Protein AF-A0AAN8R640-F1 (afdb_monomer)

pLDDT: mean 84.73, std 19.38, range [27.47, 98.12]

Solvent-accessible surface area (backbone atoms only — not comparable to full-atom values): 14813 Å² total; per-residue (Å²): 129,82,76,54,70,57,44,53,25,45,74,68,68,34,59,68,60,32,50,55,39,48,75,72,65,56,71,61,72,82,30,80,73,33,41,58,55,53,21,50,62,67,68,36,62,67,53,38,51,53,40,45,76,72,64,43,73,63,69,41,72,46,65,90,84,51,46,48,68,34,45,46,55,57,79,56,23,69,88,35,62,68,57,41,50,53,42,51,64,56,55,39,65,56,70,38,48,50,45,63,90,86,63,68,99,71,89,73,71,68,70,72,54,57,72,70,63,74,78,72,89,80,87,86,89,82,74,94,81,76,53,50,26,44,51,61,59,40,60,33,85,92,43,39,91,40,36,27,66,50,49,53,58,47,56,78,76,47,94,78,82,56,78,50,72,72,41,48,67,56,31,73,74,30,92,45,26,67,64,47,49,54,60,71,78,39,86,75,52,68,70,58,55,50,42,54,52,52,44,64,72,56,33,37,68,46,66,71,31,67,68,54,52,64,71,46,96,62,56,69,68,55,52,35,58,68,64,53,46,89,74,45,93,80,73,89,85,84,84,82,90,127

Structure (mmCIF, N/CA/C/O backbone):
data_AF-A0AAN8R640-F1
#
_entry.id   AF-A0AAN8R640-F1
#
loop_
_atom_site.group_PDB
_atom_site.id
_atom_site.type_symbol
_atom_site.label_atom_id
_atom_site.label_alt_id
_atom_site.label_comp_id
_atom_site.label_asym_id
_atom_site.label_entity_id
_atom_site.label_seq_id
_atom_site.pdbx_PDB_ins_code
_atom_site.Cartn_x
_atom_site.Cartn_y
_atom_site.Cartn_z
_atom_site.occupancy
_atom_site.B_iso_or_equiv
_atom_site.auth_seq_id
_atom_site.auth_comp_id
_atom_site.auth_asym_id
_atom_site.auth_atom_id
_atom_site.pdbx_PDB_model_num
ATOM 1 N N . MET A 1 1 ? 23.506 -12.024 -3.552 1.00 62.50 1 MET A N 1
ATOM 2 C CA . MET A 1 1 ? 24.179 -10.840 -4.140 1.00 62.50 1 MET A CA 1
ATOM 3 C C . MET A 1 1 ? 23.207 -10.156 -5.086 1.00 62.50 1 MET A C 1
ATOM 5 O O . MET A 1 1 ? 22.497 -10.877 -5.773 1.00 62.50 1 MET A O 1
ATOM 9 N N . ARG A 1 2 ? 23.165 -8.818 -5.101 1.00 78.75 2 ARG A N 1
ATOM 10 C CA . ARG A 1 2 ? 22.371 -8.030 -6.063 1.00 78.75 2 ARG A CA 1
ATOM 11 C C . ARG A 1 2 ? 23.136 -7.943 -7.377 1.00 78.75 2 ARG A C 1
ATOM 13 O O . ARG A 1 2 ? 24.337 -7.680 -7.333 1.00 78.75 2 ARG A O 1
ATOM 20 N N . ARG A 1 3 ? 22.494 -8.255 -8.498 1.00 84.62 3 ARG A N 1
ATOM 21 C CA . ARG A 1 3 ? 23.188 -8.453 -9.778 1.00 84.62 3 ARG A CA 1
ATOM 22 C C . ARG A 1 3 ? 22.408 -7.973 -10.999 1.00 84.62 3 ARG A C 1
ATOM 24 O O . ARG A 1 3 ? 23.030 -7.875 -12.052 1.00 84.62 3 ARG A O 1
ATOM 31 N N . SER A 1 4 ? 21.101 -7.697 -10.913 1.00 93.50 4 SER A N 1
ATOM 32 C CA . SER A 1 4 ? 20.370 -7.317 -12.129 1.00 93.50 4 SER A CA 1
ATOM 33 C C . SER A 1 4 ? 20.692 -5.880 -12.573 1.00 93.50 4 SER A C 1
ATOM 35 O O . SER A 1 4 ? 20.832 -4.992 -11.727 1.00 93.50 4 SER A O 1
ATOM 37 N N . PRO A 1 5 ? 20.766 -5.614 -13.891 1.00 95.00 5 PRO A N 1
ATOM 38 C CA . PRO A 1 5 ? 20.886 -4.251 -14.414 1.00 95.00 5 PRO A CA 1
ATOM 39 C C . PRO A 1 5 ? 19.757 -3.335 -13.925 1.00 95.00 5 PRO A C 1
ATOM 41 O O . PRO A 1 5 ? 20.005 -2.189 -13.553 1.00 95.00 5 PRO A O 1
ATOM 44 N N . LEU A 1 6 ? 18.534 -3.873 -13.844 1.00 96.31 6 LEU A N 1
ATOM 45 C CA . LEU A 1 6 ? 17.354 -3.154 -13.364 1.00 96.31 6 LEU A CA 1
ATOM 46 C C . LEU A 1 6 ? 17.532 -2.675 -11.919 1.00 96.31 6 LEU A C 1
ATOM 48 O O . LEU A 1 6 ? 17.198 -1.535 -11.603 1.00 96.31 6 LEU A O 1
ATOM 52 N N . TYR A 1 7 ? 18.107 -3.511 -11.052 1.00 95.56 7 TYR A N 1
ATOM 53 C CA . TYR A 1 7 ? 18.401 -3.127 -9.675 1.00 95.56 7 TYR A CA 1
ATOM 54 C C . TYR A 1 7 ? 19.332 -1.917 -9.611 1.00 95.56 7 TYR A C 1
ATOM 56 O O . TYR A 1 7 ? 19.079 -0.993 -8.837 1.00 95.56 7 TYR A O 1
ATOM 64 N N . PHE A 1 8 ? 20.400 -1.901 -10.413 1.00 95.38 8 PHE A N 1
ATOM 65 C CA . PHE A 1 8 ? 21.347 -0.787 -10.413 1.00 95.38 8 PHE A CA 1
ATOM 66 C C . PHE A 1 8 ? 20.727 0.497 -10.969 1.00 95.38 8 PHE A C 1
ATOM 68 O O . PHE A 1 8 ? 20.918 1.549 -10.363 1.00 95.38 8 PHE A O 1
ATOM 75 N N . ALA A 1 9 ? 19.927 0.415 -12.036 1.00 97.06 9 ALA A N 1
ATOM 76 C CA . ALA A 1 9 ? 19.191 1.565 -12.565 1.00 97.06 9 ALA A CA 1
ATOM 77 C C . ALA A 1 9 ? 18.260 2.177 -11.500 1.00 97.06 9 ALA A C 1
ATOM 79 O O . ALA A 1 9 ? 18.363 3.362 -11.178 1.00 97.06 9 ALA A O 1
ATOM 80 N N . VAL A 1 10 ? 17.439 1.344 -10.849 1.00 96.94 10 VAL A N 1
ATOM 81 C CA . VAL A 1 10 ? 16.514 1.785 -9.793 1.00 96.94 10 VAL A CA 1
ATOM 82 C C . VAL A 1 10 ? 17.260 2.324 -8.570 1.00 96.94 10 VAL A C 1
ATOM 84 O O . VAL A 1 10 ? 16.886 3.360 -8.022 1.00 96.94 10 VAL A O 1
ATOM 87 N N . SER A 1 11 ? 18.339 1.661 -8.144 1.00 95.06 11 SER A N 1
ATOM 88 C CA . SER A 1 11 ? 19.163 2.111 -7.015 1.00 95.06 11 SER A CA 1
ATOM 89 C C . SER A 1 11 ? 19.820 3.468 -7.278 1.00 95.06 11 SER A C 1
ATOM 91 O O . SER A 1 11 ? 20.008 4.235 -6.335 1.00 95.06 11 SER A O 1
ATOM 93 N N . ASN A 1 12 ? 20.140 3.773 -8.536 1.00 95.81 12 ASN A N 1
ATOM 94 C CA . ASN A 1 12 ? 20.694 5.059 -8.957 1.00 95.81 12 ASN A CA 1
ATOM 95 C C . ASN A 1 12 ? 19.615 6.112 -9.255 1.00 95.81 12 ASN A C 1
ATOM 97 O O . ASN A 1 12 ? 19.944 7.236 -9.615 1.00 95.81 12 ASN A O 1
ATOM 101 N N . SER A 1 13 ? 18.334 5.786 -9.051 1.00 96.44 13 SER A N 1
ATOM 102 C CA . SER A 1 13 ? 17.195 6.644 -9.398 1.00 96.44 13 SER A CA 1
ATOM 103 C C . SER A 1 13 ? 17.116 7.014 -10.892 1.00 96.44 13 SER A C 1
ATOM 105 O O . SER A 1 13 ? 16.562 8.055 -11.232 1.00 96.44 13 SER A O 1
ATOM 107 N N . ASP A 1 14 ? 17.660 6.175 -11.776 1.00 97.69 14 ASP A N 1
ATOM 108 C CA . ASP A 1 14 ? 17.683 6.402 -13.224 1.00 97.69 14 ASP A CA 1
ATOM 109 C C . ASP A 1 14 ? 16.381 5.893 -13.861 1.00 97.69 14 ASP A C 1
ATOM 111 O O . ASP A 1 14 ? 16.216 4.696 -14.123 1.00 97.69 14 ASP A O 1
ATOM 115 N N . VAL A 1 15 ? 15.427 6.806 -14.055 1.00 97.81 15 VAL A N 1
ATOM 116 C CA . VAL A 1 15 ? 14.100 6.505 -14.614 1.00 97.81 15 VAL A CA 1
ATOM 117 C C . VAL A 1 15 ? 14.203 6.019 -16.054 1.00 97.81 15 VAL A C 1
ATOM 119 O O . VAL A 1 15 ? 13.648 4.969 -16.370 1.00 97.81 15 VAL A O 1
ATOM 122 N N . THR A 1 16 ? 14.958 6.719 -16.897 1.00 98.00 16 THR A N 1
ATOM 123 C CA . THR A 1 16 ? 15.086 6.403 -18.324 1.00 98.00 16 THR A CA 1
ATOM 124 C C . THR A 1 16 ? 15.687 5.017 -18.535 1.00 98.00 16 THR A C 1
ATOM 126 O O . THR A 1 16 ? 15.143 4.206 -19.282 1.00 98.00 16 THR A O 1
ATOM 129 N N . CYS A 1 17 ? 16.778 4.696 -17.834 1.00 97.94 17 CYS A N 1
ATOM 130 C CA . CYS A 1 17 ? 17.389 3.371 -17.924 1.00 97.94 17 CYS A CA 1
ATOM 131 C C . CYS A 1 17 ? 16.449 2.283 -17.384 1.00 97.94 17 CYS A C 1
ATOM 133 O O . CYS A 1 17 ? 16.328 1.211 -17.979 1.00 97.94 17 CYS A O 1
ATOM 135 N N . THR A 1 18 ? 15.731 2.567 -16.291 1.00 98.12 18 THR A N 1
ATOM 136 C CA . THR A 1 18 ? 14.721 1.649 -15.745 1.00 98.12 18 THR A CA 1
ATOM 137 C C . THR A 1 18 ? 13.624 1.359 -16.773 1.00 98.12 18 THR A C 1
ATOM 139 O O . THR A 1 18 ? 13.290 0.196 -16.986 1.00 98.12 18 THR A O 1
ATOM 142 N N . GLU A 1 19 ? 13.097 2.384 -17.444 1.00 98.06 19 GLU A N 1
ATOM 143 C CA . GLU A 1 19 ? 12.055 2.252 -18.468 1.00 98.06 19 GLU A CA 1
ATOM 144 C C . GLU A 1 19 ? 12.535 1.419 -19.657 1.00 98.06 19 GLU A C 1
ATOM 146 O O . GLU A 1 19 ? 11.874 0.452 -20.035 1.00 98.06 19 GLU A O 1
ATOM 151 N N . MET A 1 20 ? 13.725 1.718 -20.185 1.00 98.06 20 MET A N 1
ATOM 152 C CA . MET A 1 20 ? 14.322 0.956 -21.285 1.00 98.06 20 MET A CA 1
ATOM 153 C C . MET A 1 20 ? 14.502 -0.525 -20.931 1.00 98.06 20 MET A C 1
ATOM 155 O O . MET A 1 20 ? 14.200 -1.402 -21.740 1.00 98.06 20 MET A O 1
ATOM 159 N N . LEU A 1 21 ? 14.978 -0.818 -19.718 1.00 97.88 21 LEU A N 1
ATOM 160 C CA . LEU A 1 21 ? 15.171 -2.192 -19.258 1.00 97.88 21 LEU A CA 1
ATOM 161 C C . LEU A 1 21 ? 13.837 -2.934 -19.121 1.00 97.88 21 LEU A C 1
ATOM 163 O O . LEU A 1 21 ? 13.737 -4.087 -19.539 1.00 97.88 21 LEU A O 1
ATOM 167 N N . LEU A 1 22 ? 12.810 -2.289 -18.565 1.00 97.50 22 LEU A N 1
ATOM 168 C CA . LEU A 1 22 ? 11.477 -2.881 -18.428 1.00 97.50 22 LEU A CA 1
ATOM 169 C C . LEU A 1 22 ? 10.821 -3.116 -19.795 1.00 97.50 22 LEU A C 1
ATOM 171 O O . LEU A 1 22 ? 10.282 -4.198 -20.022 1.00 97.50 22 LEU A O 1
ATOM 175 N N . ALA A 1 23 ? 10.954 -2.173 -20.733 1.00 97.19 23 ALA A N 1
ATOM 176 C CA . ALA A 1 23 ? 10.498 -2.330 -22.116 1.00 97.19 23 ALA A CA 1
ATOM 177 C C . ALA A 1 23 ? 11.213 -3.484 -22.843 1.00 97.19 23 ALA A C 1
ATOM 179 O O . ALA A 1 23 ? 10.606 -4.182 -23.652 1.00 97.19 23 ALA A O 1
ATOM 180 N N . ALA A 1 24 ? 12.481 -3.744 -22.506 1.00 97.19 24 ALA A N 1
ATOM 181 C CA . ALA A 1 24 ? 13.236 -4.902 -22.984 1.00 97.19 24 ALA A CA 1
ATOM 182 C C . ALA A 1 24 ? 12.877 -6.226 -22.268 1.00 97.19 24 ALA A C 1
ATOM 184 O O . ALA A 1 24 ? 13.504 -7.255 -22.522 1.00 97.19 24 ALA A O 1
ATOM 185 N N . GLY A 1 25 ? 11.885 -6.227 -21.369 1.00 95.44 25 GLY A N 1
ATOM 186 C CA . GLY A 1 25 ? 11.414 -7.419 -20.660 1.00 95.44 25 GLY A CA 1
ATOM 187 C C . GLY A 1 25 ? 12.209 -7.766 -19.398 1.00 95.44 25 GLY A C 1
ATOM 188 O O . GLY A 1 25 ? 12.176 -8.918 -18.950 1.00 95.44 25 GLY A O 1
ATOM 189 N N . ALA A 1 26 ? 12.939 -6.811 -18.810 1.00 95.69 26 ALA A N 1
ATOM 190 C CA . ALA A 1 26 ? 13.625 -7.036 -17.542 1.00 95.69 26 ALA A CA 1
ATOM 191 C C . ALA A 1 26 ? 12.630 -7.428 -16.438 1.00 95.69 26 ALA A C 1
ATOM 193 O O . ALA A 1 26 ? 11.642 -6.744 -16.175 1.00 95.69 26 ALA A O 1
ATOM 194 N N . LYS A 1 27 ? 12.920 -8.532 -15.748 1.00 94.38 27 LYS A N 1
ATOM 195 C CA . LYS A 1 27 ? 12.086 -9.034 -14.654 1.00 94.38 27 LYS A CA 1
ATOM 196 C C . LYS A 1 27 ? 12.332 -8.249 -13.364 1.00 94.38 27 LYS A C 1
ATOM 198 O O . LYS A 1 27 ? 13.475 -8.021 -12.970 1.00 94.38 27 LYS A O 1
ATOM 203 N N . THR A 1 28 ? 11.258 -7.8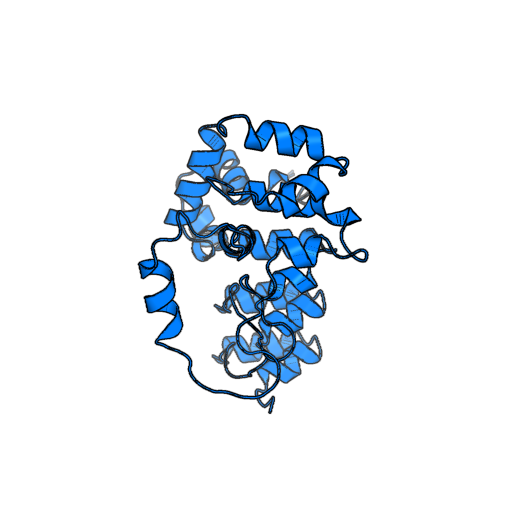93 -12.663 1.00 93.00 28 THR A N 1
ATOM 204 C CA . THR A 1 28 ? 11.307 -7.068 -11.440 1.00 93.00 28 THR A CA 1
ATOM 205 C C . THR A 1 28 ? 11.663 -7.838 -10.160 1.00 93.00 28 THR A C 1
ATOM 207 O O . THR A 1 28 ? 11.822 -7.231 -9.099 1.00 93.00 28 THR A O 1
ATOM 210 N N . ASP A 1 29 ? 11.750 -9.168 -10.227 1.00 90.75 29 ASP A N 1
ATOM 211 C CA . ASP A 1 29 ? 11.828 -10.089 -9.084 1.00 90.75 29 ASP A CA 1
ATOM 212 C C . ASP A 1 29 ? 13.144 -10.887 -8.991 1.00 90.75 29 ASP A C 1
ATOM 214 O O . ASP A 1 29 ? 13.251 -11.795 -8.170 1.00 90.75 29 ASP A O 1
ATOM 218 N N . LEU A 1 30 ? 14.157 -10.538 -9.792 1.00 90.88 30 LEU A N 1
ATOM 219 C CA . LEU A 1 30 ? 15.421 -11.286 -9.865 1.00 90.88 30 LEU A CA 1
ATOM 220 C C . LEU A 1 30 ? 16.330 -11.115 -8.640 1.00 90.88 30 LEU A C 1
ATOM 222 O O . LEU A 1 30 ? 17.104 -12.016 -8.315 1.00 90.88 30 LEU A O 1
ATOM 226 N N . ASP A 1 31 ? 16.282 -9.962 -7.974 1.00 88.69 31 ASP A N 1
ATOM 227 C CA . ASP A 1 31 ? 17.148 -9.666 -6.832 1.00 88.69 31 ASP A CA 1
ATOM 228 C C . ASP A 1 31 ? 16.465 -9.981 -5.491 1.00 88.69 31 ASP A C 1
ATOM 230 O O . ASP A 1 31 ? 15.275 -9.698 -5.329 1.00 88.69 31 ASP A O 1
ATOM 234 N N . PRO A 1 32 ? 17.215 -10.468 -4.474 1.00 85.94 32 PRO A N 1
ATOM 235 C CA . PRO A 1 32 ? 16.653 -10.758 -3.150 1.00 85.94 32 PRO A CA 1
ATOM 236 C C . PRO A 1 32 ? 15.954 -9.555 -2.505 1.00 85.94 32 PRO A C 1
ATOM 238 O O . PRO A 1 32 ? 14.901 -9.698 -1.890 1.00 85.94 32 PRO A O 1
ATOM 241 N N . LEU A 1 33 ? 16.539 -8.361 -2.657 1.00 89.25 33 LEU A N 1
ATOM 242 C CA . LEU A 1 33 ? 15.856 -7.102 -2.375 1.00 89.25 33 LEU A CA 1
ATOM 243 C C . LEU A 1 33 ? 15.241 -6.611 -3.683 1.00 89.25 33 LEU A C 1
ATOM 245 O O . LEU A 1 33 ? 15.955 -6.072 -4.529 1.00 89.25 33 LEU A O 1
ATOM 249 N N . ARG A 1 34 ? 13.929 -6.801 -3.833 1.00 91.06 34 ARG A N 1
ATOM 250 C CA . ARG A 1 34 ? 13.203 -6.420 -5.049 1.00 91.06 34 ARG A CA 1
ATOM 251 C C . ARG A 1 34 ? 13.360 -4.928 -5.335 1.00 91.06 34 ARG A C 1
ATOM 253 O O . ARG A 1 34 ? 13.227 -4.109 -4.424 1.00 91.06 34 ARG A O 1
ATOM 260 N N . CYS A 1 35 ? 13.563 -4.578 -6.607 1.00 93.44 35 CYS A N 1
ATOM 261 C CA . CYS A 1 35 ? 13.737 -3.194 -7.068 1.00 93.44 35 CYS A CA 1
ATOM 262 C C . CYS A 1 35 ? 12.594 -2.282 -6.597 1.00 93.44 35 CYS A C 1
ATOM 264 O O . CYS A 1 35 ? 12.822 -1.143 -6.202 1.00 93.44 35 CYS A O 1
ATOM 266 N N . PHE A 1 36 ? 11.378 -2.827 -6.535 1.00 96.50 36 PHE A N 1
ATOM 267 C CA . PHE A 1 36 ? 10.207 -2.161 -5.976 1.00 96.50 36 PHE A CA 1
ATOM 268 C C . PHE A 1 36 ? 10.439 -1.604 -4.563 1.00 96.50 36 PHE A C 1
ATOM 270 O O . PHE A 1 36 ? 10.239 -0.417 -4.324 1.00 96.50 36 PHE A O 1
ATOM 277 N N . LEU A 1 37 ? 10.940 -2.427 -3.636 1.00 95.69 37 LEU A N 1
ATOM 278 C CA . LEU A 1 37 ? 11.205 -2.000 -2.259 1.00 95.69 37 LEU A CA 1
ATOM 279 C C . LEU A 1 37 ? 12.318 -0.949 -2.187 1.00 95.69 37 LEU A C 1
ATOM 281 O O . LEU A 1 37 ? 12.282 -0.081 -1.317 1.00 95.69 37 LEU A O 1
ATOM 285 N N . VAL A 1 38 ? 13.290 -1.001 -3.104 1.00 94.88 38 VAL A N 1
ATOM 286 C CA . VAL A 1 38 ? 14.341 0.023 -3.215 1.00 94.88 38 VAL A CA 1
ATOM 287 C C . VAL A 1 38 ? 13.736 1.370 -3.605 1.00 94.88 38 VAL A C 1
ATOM 289 O O . VAL A 1 38 ? 14.019 2.364 -2.939 1.00 94.88 38 VAL A O 1
ATOM 292 N N . ALA A 1 39 ? 12.877 1.392 -4.627 1.00 97.50 39 ALA A N 1
ATOM 293 C CA . ALA A 1 39 ? 12.210 2.605 -5.095 1.00 97.50 39 ALA A CA 1
ATOM 294 C C . ALA A 1 39 ? 11.289 3.212 -4.023 1.00 97.50 39 ALA A C 1
ATOM 296 O O . ALA A 1 39 ? 11.348 4.420 -3.786 1.00 97.50 39 ALA A O 1
ATOM 297 N N . VAL A 1 40 ? 10.500 2.378 -3.328 1.00 97.56 40 VAL A N 1
ATOM 298 C CA . VAL A 1 40 ? 9.624 2.817 -2.224 1.00 97.56 40 VAL A CA 1
ATOM 299 C C . VAL A 1 40 ? 10.450 3.415 -1.087 1.00 97.56 40 VAL A C 1
ATOM 301 O O . VAL A 1 40 ? 10.178 4.530 -0.655 1.00 97.56 40 VAL A O 1
ATOM 304 N N . ARG A 1 41 ? 11.506 2.723 -0.637 1.00 95.25 41 ARG A N 1
ATOM 305 C CA . ARG A 1 41 ? 12.389 3.216 0.434 1.00 95.25 41 ARG A CA 1
ATOM 306 C C . ARG A 1 41 ? 13.097 4.520 0.071 1.00 95.25 41 ARG A C 1
ATOM 308 O O . ARG A 1 41 ? 13.397 5.312 0.956 1.00 95.25 41 ARG A O 1
ATOM 315 N N . ALA A 1 42 ? 13.388 4.728 -1.210 1.00 95.81 42 ALA A N 1
ATOM 316 C CA . ALA A 1 42 ? 13.997 5.952 -1.714 1.00 95.81 42 ALA A CA 1
ATOM 317 C C . ALA A 1 42 ? 12.982 7.085 -1.981 1.00 95.81 42 ALA A C 1
ATOM 319 O O . ALA A 1 42 ? 13.396 8.160 -2.407 1.00 95.81 42 ALA A O 1
ATOM 320 N N . GLY A 1 43 ? 11.675 6.861 -1.778 1.00 96.62 43 GLY A N 1
ATOM 321 C CA . GLY A 1 43 ? 10.634 7.863 -2.038 1.00 96.62 43 GLY A CA 1
ATOM 322 C C . GLY A 1 43 ? 10.480 8.225 -3.522 1.00 96.62 43 GLY A C 1
ATOM 323 O O . GLY A 1 43 ? 10.045 9.322 -3.859 1.00 96.62 43 GLY A O 1
ATOM 324 N N . ARG A 1 44 ? 10.882 7.339 -4.445 1.00 97.50 44 ARG A N 1
ATOM 325 C CA . ARG A 1 44 ? 10.889 7.622 -5.891 1.00 97.50 44 ARG A CA 1
ATOM 326 C C . ARG A 1 44 ? 9.560 7.227 -6.535 1.00 97.50 44 ARG A C 1
ATOM 328 O O . ARG A 1 44 ? 9.450 6.156 -7.125 1.00 97.50 44 ARG A O 1
ATOM 335 N N . TYR A 1 45 ? 8.551 8.093 -6.430 1.00 96.81 45 TYR A N 1
ATOM 336 C CA . TYR A 1 45 ? 7.189 7.827 -6.925 1.00 96.81 45 TYR A CA 1
ATOM 337 C C . TYR A 1 45 ? 7.128 7.394 -8.390 1.00 96.81 45 TYR A C 1
ATOM 339 O O . TYR A 1 45 ? 6.389 6.472 -8.720 1.00 96.81 45 TYR A O 1
ATOM 347 N N . GLU A 1 46 ? 7.894 8.045 -9.262 1.00 97.06 46 GLU A N 1
ATOM 348 C CA . GLU A 1 46 ? 7.917 7.738 -10.694 1.00 97.06 46 GLU A CA 1
ATOM 349 C C . GLU A 1 46 ? 8.420 6.316 -10.956 1.00 97.06 46 GLU A C 1
ATOM 351 O O . GLU A 1 46 ? 7.746 5.537 -11.626 1.00 97.06 46 GLU A O 1
ATOM 356 N N . LEU A 1 47 ? 9.523 5.921 -10.312 1.00 98.12 47 LEU A N 1
ATOM 357 C CA . LEU A 1 47 ? 10.030 4.550 -10.377 1.00 98.12 47 LEU A CA 1
ATOM 358 C C . LEU A 1 47 ? 9.044 3.541 -9.791 1.00 98.12 47 LEU A C 1
ATOM 360 O O . LEU A 1 47 ? 8.876 2.459 -10.344 1.00 98.12 47 LEU A O 1
ATOM 364 N N . VAL A 1 48 ? 8.368 3.881 -8.691 1.00 98.00 48 VAL A N 1
ATOM 365 C CA . VAL A 1 48 ? 7.333 3.016 -8.109 1.00 98.00 48 VAL A CA 1
ATOM 366 C C . VAL A 1 48 ? 6.185 2.813 -9.100 1.00 98.00 48 VAL A C 1
ATOM 368 O O . VAL A 1 48 ? 5.779 1.674 -9.320 1.00 98.00 48 VAL A O 1
ATOM 371 N N . ARG A 1 49 ? 5.697 3.881 -9.747 1.00 96.06 49 ARG A N 1
ATOM 372 C CA . ARG A 1 49 ? 4.648 3.797 -10.778 1.00 96.06 49 ARG A CA 1
ATOM 373 C C . ARG A 1 49 ? 5.088 2.943 -11.963 1.00 96.06 49 ARG A C 1
ATOM 375 O O . ARG A 1 49 ? 4.335 2.062 -12.361 1.00 96.06 49 ARG A O 1
ATOM 382 N N . LEU A 1 50 ? 6.297 3.170 -12.469 1.00 96.44 50 LEU A N 1
ATOM 383 C CA . LEU A 1 50 ? 6.861 2.452 -13.610 1.00 96.44 50 LEU A CA 1
ATOM 384 C C . LEU A 1 50 ? 7.060 0.953 -13.325 1.00 96.44 50 LEU A C 1
ATOM 386 O O . LEU A 1 50 ? 6.747 0.095 -14.150 1.00 96.44 50 LEU A O 1
ATOM 390 N N . LEU A 1 51 ? 7.548 0.613 -12.131 1.00 97.12 51 LEU A N 1
ATOM 391 C CA . LEU A 1 51 ? 7.704 -0.781 -11.716 1.00 97.12 51 LEU A CA 1
ATOM 392 C C . LEU A 1 51 ? 6.339 -1.468 -11.570 1.00 97.12 51 LEU A C 1
ATOM 394 O O . LEU A 1 51 ? 6.179 -2.601 -12.020 1.00 97.12 51 LEU A O 1
ATOM 398 N N . LEU A 1 52 ? 5.348 -0.793 -10.977 1.00 95.75 52 LEU A N 1
ATOM 399 C CA . LEU A 1 52 ? 3.992 -1.329 -10.813 1.00 95.75 52 LEU A CA 1
ATOM 400 C C . LEU A 1 52 ? 3.270 -1.517 -12.154 1.00 95.75 52 LEU A C 1
ATOM 402 O O . LEU A 1 52 ? 2.644 -2.559 -12.352 1.00 95.75 52 LEU A O 1
ATOM 406 N N . SER A 1 53 ? 3.387 -0.563 -13.087 1.00 92.94 53 SER A N 1
ATOM 407 C CA . SER A 1 53 ? 2.824 -0.699 -14.440 1.00 92.94 53 SER A CA 1
ATOM 408 C C . SER A 1 53 ? 3.474 -1.847 -15.214 1.00 92.94 53 SER A C 1
ATOM 410 O O . SER A 1 53 ? 2.796 -2.538 -15.968 1.00 92.94 53 SER A O 1
ATOM 412 N N . SER A 1 54 ? 4.749 -2.127 -14.937 1.00 93.62 54 SER A N 1
ATOM 413 C CA . SER A 1 54 ? 5.490 -3.271 -15.486 1.00 93.62 54 SER A CA 1
ATOM 414 C C . SER A 1 54 ? 5.262 -4.583 -14.718 1.00 93.62 54 SER A C 1
ATOM 416 O O . SER A 1 54 ? 5.959 -5.572 -14.941 1.00 93.62 54 SER A O 1
ATOM 418 N N . GLY A 1 55 ? 4.285 -4.620 -13.806 1.00 91.94 55 GLY A N 1
ATOM 419 C CA . GLY A 1 55 ? 3.848 -5.840 -13.133 1.00 91.94 55 GLY A CA 1
ATOM 420 C C . GLY A 1 55 ? 4.609 -6.206 -11.858 1.00 91.94 55 GLY A C 1
ATOM 421 O O . GLY A 1 55 ? 4.453 -7.337 -11.393 1.00 91.94 55 GLY A O 1
ATOM 422 N N . ALA A 1 56 ? 5.382 -5.288 -11.268 1.00 95.12 56 ALA A N 1
ATOM 423 C CA . ALA A 1 56 ? 6.031 -5.526 -9.981 1.00 95.12 56 ALA A CA 1
ATOM 424 C C . ALA A 1 56 ? 5.016 -5.885 -8.881 1.00 95.12 56 ALA A C 1
ATOM 426 O O . ALA A 1 56 ? 3.947 -5.288 -8.761 1.00 95.12 56 ALA A O 1
ATOM 427 N N . GLU A 1 57 ? 5.386 -6.853 -8.043 1.00 94.38 57 GLU A N 1
ATOM 428 C CA . GLU A 1 57 ? 4.566 -7.309 -6.920 1.00 94.38 57 GLU A CA 1
ATOM 429 C C . GLU A 1 57 ? 4.612 -6.311 -5.754 1.00 94.38 57 GLU A C 1
ATOM 431 O O . GLU A 1 57 ? 5.653 -6.144 -5.106 1.00 94.38 57 GLU A O 1
ATOM 436 N N . VAL A 1 58 ? 3.466 -5.697 -5.455 1.00 96.00 58 VAL A N 1
ATOM 437 C CA . VAL A 1 58 ? 3.301 -4.761 -4.333 1.00 96.00 58 VAL A CA 1
ATOM 438 C C . VAL A 1 58 ? 3.384 -5.465 -2.974 1.00 96.00 58 VAL A C 1
ATOM 440 O O . VAL A 1 58 ? 3.949 -4.909 -2.032 1.00 96.00 58 VAL A O 1
ATOM 443 N N . ASN A 1 59 ? 2.906 -6.714 -2.872 1.00 95.31 59 ASN A N 1
ATOM 444 C CA . ASN A 1 59 ? 2.818 -7.464 -1.614 1.00 95.31 59 ASN A CA 1
ATOM 445 C C . ASN A 1 59 ? 4.066 -8.311 -1.335 1.00 95.31 59 ASN A C 1
ATOM 447 O O . ASN A 1 59 ? 3.983 -9.454 -0.877 1.00 95.31 59 ASN A O 1
ATOM 451 N N . CYS A 1 60 ? 5.245 -7.760 -1.624 1.00 92.75 60 CYS A N 1
ATOM 452 C CA . CYS A 1 60 ? 6.509 -8.458 -1.438 1.00 92.75 60 CYS A CA 1
ATOM 453 C C . CYS A 1 60 ? 7.106 -8.287 -0.031 1.00 92.75 60 CYS A C 1
ATOM 455 O O . CYS A 1 60 ? 6.865 -7.306 0.678 1.00 92.75 60 CYS A O 1
ATOM 457 N N . TYR A 1 61 ? 7.920 -9.271 0.358 1.00 91.12 61 TYR A N 1
ATOM 458 C CA . TYR A 1 61 ? 8.570 -9.352 1.665 1.00 91.12 61 TYR A CA 1
ATOM 459 C C . TYR A 1 61 ? 10.089 -9.334 1.515 1.00 91.12 61 TYR A C 1
ATOM 461 O O . TYR A 1 61 ? 10.633 -9.954 0.600 1.00 91.12 61 TYR A O 1
ATOM 469 N N . PHE A 1 62 ? 10.775 -8.685 2.454 1.00 89.12 62 PHE A N 1
ATOM 470 C CA . PHE A 1 62 ? 12.231 -8.703 2.556 1.00 89.12 62 PHE A CA 1
ATOM 471 C C . PHE A 1 62 ? 12.695 -9.087 3.967 1.00 89.12 62 PHE A C 1
ATOM 473 O O . PHE A 1 62 ? 13.084 -8.255 4.786 1.00 89.12 62 PHE A O 1
ATOM 480 N N . ARG A 1 63 ? 12.693 -10.400 4.213 1.00 83.94 63 ARG A N 1
ATOM 481 C CA . ARG A 1 63 ? 12.924 -11.013 5.532 1.00 83.94 63 ARG A CA 1
ATOM 482 C C . ARG A 1 63 ? 14.368 -10.944 6.036 1.00 83.94 63 ARG A C 1
ATOM 484 O O . ARG A 1 63 ? 14.627 -11.305 7.171 1.00 83.94 63 ARG A O 1
ATOM 491 N N . MET A 1 64 ? 15.316 -10.486 5.214 1.00 78.56 64 MET A N 1
ATOM 492 C CA . MET A 1 64 ? 16.715 -10.355 5.645 1.00 78.56 64 MET A CA 1
ATOM 493 C C . MET A 1 64 ? 16.929 -9.215 6.648 1.00 78.56 64 MET A C 1
ATOM 495 O O . MET A 1 64 ? 17.894 -9.259 7.400 1.00 78.56 64 MET A O 1
ATOM 499 N N . ILE A 1 65 ? 16.084 -8.178 6.621 1.00 70.94 65 ILE A N 1
ATOM 500 C CA . ILE A 1 65 ? 16.213 -7.007 7.509 1.00 70.94 65 ILE A CA 1
ATOM 501 C C . ILE A 1 65 ? 15.011 -6.876 8.442 1.00 70.94 65 ILE A C 1
ATOM 503 O O . ILE A 1 65 ? 15.167 -6.434 9.575 1.00 70.94 65 ILE A O 1
ATOM 507 N N . SER A 1 66 ? 13.815 -7.234 7.975 1.00 71.75 66 SER A N 1
ATOM 508 C CA . SER A 1 66 ? 12.591 -7.117 8.761 1.00 71.75 66 SER A CA 1
ATOM 509 C C . SER A 1 66 ? 11.666 -8.272 8.403 1.00 71.75 66 SER A C 1
ATOM 511 O O . SER A 1 66 ? 11.171 -8.345 7.274 1.00 71.75 66 SER A O 1
ATOM 513 N N . ASP A 1 67 ? 11.482 -9.207 9.337 1.00 85.25 67 ASP A N 1
ATOM 514 C CA . ASP A 1 67 ? 10.511 -10.289 9.184 1.00 85.25 67 ASP A CA 1
ATOM 515 C C . ASP A 1 67 ? 9.169 -9.839 9.768 1.00 85.25 67 ASP A C 1
ATOM 517 O O . ASP A 1 67 ? 8.949 -9.854 10.978 1.00 85.25 67 ASP A O 1
ATOM 521 N N . THR A 1 68 ? 8.287 -9.360 8.893 1.00 89.75 68 THR A N 1
ATOM 522 C CA . THR A 1 68 ? 6.940 -8.905 9.245 1.00 89.75 68 THR A CA 1
ATOM 523 C C . THR A 1 68 ? 5.873 -9.851 8.724 1.00 89.75 68 THR A C 1
ATOM 525 O O . THR A 1 68 ? 6.035 -10.491 7.686 1.00 89.75 68 THR A O 1
ATOM 528 N N . VAL A 1 69 ? 4.729 -9.891 9.410 1.00 90.19 69 VAL A N 1
ATOM 529 C CA . VAL A 1 69 ? 3.532 -10.616 8.930 1.00 90.19 69 VAL A CA 1
ATOM 530 C C . VAL A 1 69 ? 2.856 -9.908 7.745 1.00 90.19 69 VAL A C 1
ATOM 532 O O . VAL A 1 69 ? 2.240 -10.547 6.891 1.00 90.19 69 VAL A O 1
ATOM 535 N N . PHE A 1 70 ? 3.047 -8.593 7.625 1.00 93.06 70 PHE A N 1
ATOM 536 C CA . PHE A 1 70 ? 2.538 -7.754 6.537 1.00 93.06 70 PHE A CA 1
ATOM 537 C C . PHE A 1 70 ? 3.634 -7.413 5.505 1.00 93.06 70 PHE A C 1
ATOM 539 O O . PHE A 1 70 ? 4.821 -7.471 5.850 1.00 93.06 70 PHE A O 1
ATOM 546 N N . PRO A 1 71 ? 3.281 -7.068 4.249 1.00 95.19 71 PRO A N 1
ATOM 547 C CA . PRO A 1 71 ? 4.262 -6.743 3.212 1.00 95.19 71 PRO A CA 1
ATOM 548 C C . PRO A 1 71 ? 5.211 -5.596 3.592 1.00 95.19 71 PRO A C 1
ATOM 550 O O . PRO A 1 71 ? 4.824 -4.602 4.202 1.00 95.19 71 PRO A O 1
ATOM 553 N N . THR A 1 72 ? 6.482 -5.709 3.201 1.00 94.00 72 THR A N 1
ATOM 554 C CA . THR A 1 72 ? 7.555 -4.855 3.741 1.00 94.00 72 THR A CA 1
ATOM 555 C C . THR A 1 72 ? 7.422 -3.380 3.352 1.00 94.00 72 THR A C 1
ATOM 557 O O . THR A 1 72 ? 7.834 -2.511 4.118 1.00 94.0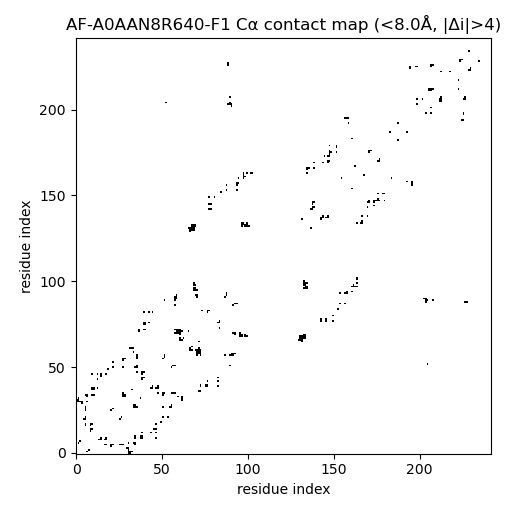0 72 THR A O 1
ATOM 560 N N . ALA A 1 73 ? 6.832 -3.079 2.190 1.00 95.62 73 ALA A N 1
ATOM 561 C CA . ALA A 1 73 ? 6.777 -1.724 1.634 1.00 95.62 73 ALA A CA 1
ATOM 562 C C . ALA A 1 73 ? 6.150 -0.688 2.587 1.00 95.62 73 ALA A C 1
ATOM 564 O O . ALA A 1 73 ? 6.612 0.452 2.629 1.00 95.62 73 ALA A O 1
ATOM 565 N N . LEU A 1 74 ? 5.165 -1.094 3.398 1.00 95.38 74 LEU A N 1
ATOM 566 C CA . LEU A 1 74 ? 4.470 -0.200 4.326 1.00 95.38 74 LEU A CA 1
ATOM 567 C C . LEU A 1 74 ? 5.407 0.433 5.360 1.00 95.38 74 LEU A C 1
ATOM 569 O O . LEU A 1 74 ? 5.246 1.604 5.694 1.00 95.38 74 LEU A O 1
ATOM 573 N N . GLN A 1 75 ? 6.424 -0.304 5.822 1.00 93.19 75 GLN A N 1
ATOM 574 C CA . GLN A 1 75 ? 7.393 0.194 6.808 1.00 93.19 75 GLN A CA 1
ATOM 575 C C . GLN A 1 75 ? 8.169 1.415 6.297 1.00 93.19 75 GLN A C 1
ATOM 577 O O . GLN A 1 75 ? 8.612 2.246 7.087 1.00 93.19 75 GLN A O 1
ATOM 582 N N . TYR A 1 76 ? 8.333 1.536 4.979 1.00 93.94 76 TYR A N 1
ATOM 583 C CA . TYR A 1 76 ? 9.080 2.626 4.362 1.00 93.94 76 TYR A CA 1
ATOM 584 C C . TYR A 1 76 ? 8.236 3.873 4.100 1.00 93.94 76 TYR A C 1
ATOM 586 O O . TYR A 1 76 ? 8.801 4.952 3.949 1.00 93.94 76 TYR A O 1
ATOM 594 N N . CYS A 1 77 ? 6.907 3.753 4.070 1.00 94.56 77 CYS A N 1
ATOM 595 C CA . CYS A 1 77 ? 6.015 4.851 3.703 1.00 94.56 77 CYS A CA 1
ATOM 596 C C . CYS A 1 77 ? 5.093 5.322 4.837 1.00 94.56 77 CYS A C 1
ATOM 598 O O . CYS A 1 77 ? 4.204 6.123 4.579 1.00 94.56 77 CYS A O 1
ATOM 600 N N . LEU A 1 78 ? 5.298 4.894 6.092 1.00 94.81 78 LEU A N 1
ATOM 601 C CA . LEU A 1 78 ? 4.475 5.352 7.230 1.00 94.81 78 LEU A CA 1
ATOM 602 C C . LEU A 1 78 ? 4.439 6.885 7.376 1.00 94.81 78 LEU A C 1
ATOM 604 O O . LEU A 1 78 ? 3.439 7.437 7.817 1.00 94.81 78 LEU A O 1
ATOM 608 N N . ARG A 1 79 ? 5.523 7.575 6.996 1.00 95.38 79 ARG A N 1
ATOM 609 C CA . ARG A 1 79 ? 5.621 9.048 7.000 1.00 95.38 79 ARG A CA 1
ATOM 610 C C . ARG A 1 79 ? 5.175 9.701 5.694 1.00 95.38 79 ARG A C 1
ATOM 612 O O . ARG A 1 79 ? 4.983 10.910 5.654 1.00 95.38 79 ARG A O 1
ATOM 619 N N . ASP A 1 80 ? 5.067 8.921 4.628 1.00 96.06 80 ASP A N 1
ATOM 620 C CA . ASP A 1 80 ? 4.802 9.395 3.277 1.00 96.06 80 ASP A CA 1
ATOM 621 C C . ASP A 1 80 ? 3.413 8.919 2.857 1.00 96.06 80 ASP A C 1
ATOM 623 O O . ASP A 1 80 ? 3.234 7.869 2.235 1.00 96.06 80 ASP A O 1
ATOM 627 N N . HIS A 1 81 ? 2.409 9.707 3.238 1.00 94.31 81 HIS A N 1
ATOM 628 C CA . HIS A 1 81 ? 1.006 9.417 2.962 1.00 94.31 81 HIS A CA 1
ATOM 629 C C . HIS A 1 81 ? 0.708 9.289 1.464 1.00 94.31 81 HIS A C 1
ATOM 631 O O . HIS A 1 81 ? -0.160 8.506 1.081 1.00 94.31 81 HIS A O 1
ATOM 637 N N . MET A 1 82 ? 1.430 10.012 0.603 1.00 94.19 82 MET A N 1
ATOM 638 C CA . MET A 1 82 ? 1.243 9.906 -0.844 1.00 94.19 82 MET A CA 1
ATOM 639 C C . MET A 1 82 ? 1.771 8.571 -1.368 1.00 94.19 82 MET A C 1
ATOM 641 O O . MET A 1 82 ? 1.112 7.931 -2.191 1.00 94.19 82 MET A O 1
ATOM 645 N N . MET A 1 83 ? 2.927 8.121 -0.874 1.00 97.44 83 MET A N 1
ATOM 646 C CA . MET A 1 83 ? 3.481 6.819 -1.240 1.00 97.44 83 MET A CA 1
ATOM 647 C C . MET A 1 83 ? 2.592 5.709 -0.689 1.00 97.44 83 MET A C 1
ATOM 649 O O . MET A 1 83 ? 2.246 4.793 -1.428 1.00 97.44 83 MET A O 1
ATOM 653 N N . LEU A 1 84 ? 2.125 5.829 0.557 1.00 97.12 84 LEU A N 1
ATOM 654 C CA . LEU A 1 84 ? 1.150 4.908 1.135 1.00 97.12 84 LEU A CA 1
ATOM 655 C C . LEU A 1 84 ? -0.101 4.801 0.251 1.00 97.12 84 LEU A C 1
ATOM 657 O O . LEU A 1 84 ? -0.452 3.704 -0.180 1.00 97.12 84 LEU A O 1
ATOM 661 N N . ARG A 1 85 ? -0.720 5.930 -0.120 1.00 95.56 85 ARG A N 1
ATOM 662 C CA . ARG A 1 85 ? -1.879 5.957 -1.028 1.00 95.56 85 ARG A CA 1
ATOM 663 C C . ARG A 1 85 ? -1.574 5.288 -2.367 1.00 95.56 85 ARG A C 1
ATOM 665 O O . ARG A 1 85 ? -2.416 4.561 -2.890 1.00 95.56 85 ARG A O 1
ATOM 672 N N . LEU A 1 86 ? -0.383 5.519 -2.923 1.00 96.19 86 LEU A N 1
ATOM 673 C CA . LEU A 1 86 ? 0.056 4.898 -4.170 1.00 96.19 86 LEU A CA 1
ATOM 674 C C . LEU A 1 86 ? 0.100 3.369 -4.046 1.00 96.19 86 LEU A C 1
ATOM 676 O O . LEU A 1 86 ? -0.426 2.685 -4.924 1.00 96.19 86 LEU A O 1
ATOM 680 N N . LEU A 1 87 ? 0.662 2.837 -2.959 1.00 97.44 87 LEU A N 1
ATOM 681 C CA . LEU A 1 87 ? 0.707 1.396 -2.694 1.00 97.44 87 LEU A CA 1
ATOM 682 C C . LEU A 1 87 ? -0.701 0.805 -2.537 1.00 97.44 87 LEU A C 1
ATOM 684 O O . LEU A 1 87 ? -1.034 -0.186 -3.188 1.00 97.44 87 LEU A O 1
ATOM 688 N N . LEU A 1 88 ? -1.553 1.445 -1.732 1.00 96.31 88 LEU A N 1
ATOM 689 C CA . LEU A 1 88 ? -2.934 1.014 -1.480 1.00 96.31 88 LEU A CA 1
ATOM 690 C C . LEU A 1 88 ? -3.772 0.996 -2.766 1.00 96.31 88 LEU A C 1
ATOM 692 O O . LEU A 1 88 ? -4.457 0.017 -3.077 1.00 96.31 88 LEU A O 1
ATOM 696 N N . ASN A 1 89 ? -3.645 2.040 -3.589 1.00 95.06 89 ASN A N 1
ATOM 697 C CA . ASN A 1 89 ? -4.309 2.114 -4.888 1.00 95.06 89 ASN A CA 1
ATOM 698 C C . ASN A 1 89 ? -3.847 1.024 -5.863 1.00 95.06 89 ASN A C 1
ATOM 700 O O . ASN A 1 89 ? -4.621 0.643 -6.741 1.00 95.06 89 ASN A O 1
ATOM 704 N N . ASN A 1 90 ? -2.631 0.502 -5.686 1.00 95.62 90 ASN A N 1
ATOM 705 C CA . ASN A 1 90 ? -2.048 -0.561 -6.502 1.00 95.62 90 ASN A CA 1
ATOM 706 C C . ASN A 1 90 ? -2.185 -1.964 -5.892 1.00 95.62 90 ASN A C 1
ATOM 708 O O . ASN A 1 90 ? -1.568 -2.901 -6.390 1.00 95.62 90 ASN A O 1
ATOM 712 N N . GLY A 1 91 ? -3.041 -2.142 -4.881 1.00 95.00 91 GLY A N 1
ATOM 713 C CA . GLY A 1 91 ? -3.383 -3.471 -4.367 1.00 95.00 91 GLY A CA 1
ATOM 714 C C . GLY A 1 91 ? -2.507 -3.966 -3.232 1.00 95.00 91 GLY A C 1
ATOM 715 O O . GLY A 1 91 ? -2.384 -5.179 -3.058 1.00 95.00 91 GLY A O 1
ATOM 716 N N . TYR A 1 92 ? -1.895 -3.054 -2.478 1.00 96.94 92 TYR A N 1
ATOM 717 C CA . TYR A 1 92 ? -1.323 -3.416 -1.191 1.00 96.94 92 TYR A CA 1
ATOM 718 C C . TYR A 1 92 ? -2.395 -4.094 -0.320 1.00 96.94 92 TYR A C 1
ATOM 720 O O . TYR A 1 92 ? -3.493 -3.564 -0.141 1.00 96.94 92 TYR A O 1
ATOM 728 N N . ASP A 1 93 ? -2.074 -5.274 0.197 1.00 95.12 93 ASP A N 1
ATOM 729 C CA . ASP A 1 93 ? -2.954 -6.121 0.990 1.00 95.12 93 ASP A CA 1
ATOM 730 C C . ASP A 1 93 ? -3.002 -5.620 2.435 1.00 95.12 93 ASP A C 1
ATOM 732 O O . ASP A 1 93 ? -2.140 -5.918 3.269 1.00 95.12 93 ASP A O 1
ATOM 736 N N . VAL A 1 94 ? -4.009 -4.791 2.700 1.00 95.81 94 VAL A N 1
ATOM 737 C CA . VAL A 1 94 ? -4.191 -4.116 3.986 1.00 95.81 94 VAL A CA 1
ATOM 738 C C . VAL A 1 94 ? -4.679 -5.061 5.075 1.00 95.81 94 VAL A C 1
ATOM 740 O O . VAL A 1 94 ? -4.355 -4.848 6.242 1.00 95.81 94 VAL A O 1
ATOM 743 N N . ASP A 1 95 ? -5.404 -6.124 4.726 1.00 93.12 95 ASP A N 1
ATOM 744 C CA . ASP A 1 95 ? -5.936 -7.068 5.713 1.00 93.12 95 ASP A CA 1
ATOM 745 C C . ASP A 1 95 ? -4.795 -7.692 6.535 1.00 93.12 95 ASP A C 1
ATOM 747 O O . ASP A 1 95 ? -4.915 -7.887 7.746 1.00 93.12 95 ASP A O 1
ATOM 751 N N . LYS A 1 96 ? -3.619 -7.874 5.918 1.00 92.00 96 LYS A N 1
ATOM 752 C CA . LYS A 1 96 ? -2.403 -8.353 6.593 1.00 92.00 96 LYS A CA 1
ATOM 753 C C . LYS A 1 96 ? -1.870 -7.427 7.685 1.00 92.00 96 LYS A C 1
ATOM 755 O O . LYS A 1 96 ? -1.166 -7.896 8.576 1.00 92.00 96 LYS A O 1
ATOM 760 N N . CYS A 1 97 ? -2.188 -6.134 7.652 1.00 93.75 97 CYS A N 1
ATOM 761 C CA . CYS A 1 97 ? -1.837 -5.192 8.719 1.00 93.75 97 CYS A CA 1
ATOM 762 C C . CYS A 1 97 ? -2.677 -5.401 9.985 1.00 93.75 97 CYS A C 1
ATOM 764 O O . CYS A 1 97 ? -2.289 -4.955 11.060 1.00 93.75 97 CYS A O 1
ATOM 766 N N . PHE A 1 98 ? -3.806 -6.095 9.880 1.00 91.94 98 PHE A N 1
ATOM 767 C CA . PHE A 1 98 ? -4.679 -6.406 11.010 1.00 91.94 98 PHE A CA 1
ATOM 768 C C . PHE A 1 98 ? -4.513 -7.853 11.498 1.00 91.94 98 PHE A C 1
ATOM 770 O O . PHE A 1 98 ? -5.251 -8.311 12.365 1.00 91.94 98 PHE A O 1
ATOM 777 N N . LEU A 1 99 ? -3.500 -8.562 10.988 1.00 87.56 99 LEU A N 1
ATOM 778 C CA . LEU A 1 99 ? -3.057 -9.847 11.517 1.00 87.56 99 LEU A CA 1
ATOM 779 C C . LEU A 1 99 ? -2.000 -9.612 12.601 1.00 87.56 99 LEU A C 1
ATOM 781 O O . LEU A 1 99 ? -1.005 -8.918 12.380 1.00 87.56 99 LEU A O 1
ATOM 785 N N . CYS A 1 100 ? -2.204 -10.204 13.775 1.00 83.44 100 CYS A N 1
ATOM 786 C CA . CYS A 1 100 ? -1.216 -10.189 14.847 1.00 83.44 100 CYS A CA 1
ATOM 787 C C . CYS A 1 100 ? -1.247 -11.490 15.644 1.00 83.44 100 CYS A C 1
ATOM 789 O O . CYS A 1 100 ? -2.302 -12.101 15.814 1.00 83.44 100 CYS A O 1
ATOM 791 N N . ASN A 1 101 ? -0.099 -11.853 16.211 1.00 72.38 101 ASN A N 1
ATOM 792 C CA . ASN A 1 101 ? 0.043 -13.047 17.049 1.00 72.38 101 ASN A CA 1
ATOM 793 C C . ASN A 1 101 ? -0.305 -12.782 18.526 1.00 72.38 101 ASN A C 1
ATOM 795 O O . ASN A 1 101 ? 0.012 -13.585 19.394 1.00 72.38 101 ASN A O 1
ATOM 799 N N . HIS A 1 102 ? -0.933 -11.644 18.840 1.00 67.06 102 HIS A N 1
ATOM 800 C CA . HIS A 1 102 ? -1.277 -11.251 20.215 1.00 67.06 102 HIS A CA 1
ATOM 801 C C . HIS A 1 102 ? -2.607 -11.857 20.703 1.00 67.06 102 HIS A C 1
ATOM 803 O O . HIS A 1 102 ? -3.115 -11.460 21.749 1.00 67.06 102 HIS A O 1
ATOM 809 N N . GLY A 1 103 ? -3.189 -12.788 19.939 1.00 54.19 103 GLY A N 1
ATOM 810 C CA . GLY A 1 103 ? -4.458 -13.444 20.244 1.00 54.19 103 GLY A CA 1
ATOM 811 C C . GLY A 1 103 ? -4.286 -14.674 21.134 1.00 54.19 103 GLY A C 1
ATOM 812 O O . GLY A 1 103 ? -3.586 -15.616 20.773 1.00 54.19 103 GLY A O 1
ATOM 813 N N . ASN A 1 104 ? -4.963 -14.645 22.283 1.00 43.66 104 ASN A N 1
ATOM 814 C CA . ASN A 1 104 ? -5.241 -15.781 23.161 1.00 43.66 104 ASN A CA 1
ATOM 815 C C . ASN A 1 104 ? -5.665 -17.024 22.357 1.00 43.66 104 ASN A C 1
ATOM 817 O O . ASN A 1 104 ? -6.388 -16.899 21.375 1.00 43.66 104 ASN A O 1
ATOM 821 N N . GLY A 1 105 ? -5.234 -18.213 22.789 1.00 43.91 105 GLY A N 1
ATOM 822 C CA . GLY A 1 105 ? -5.376 -19.498 22.088 1.00 43.91 105 GLY A CA 1
ATOM 823 C C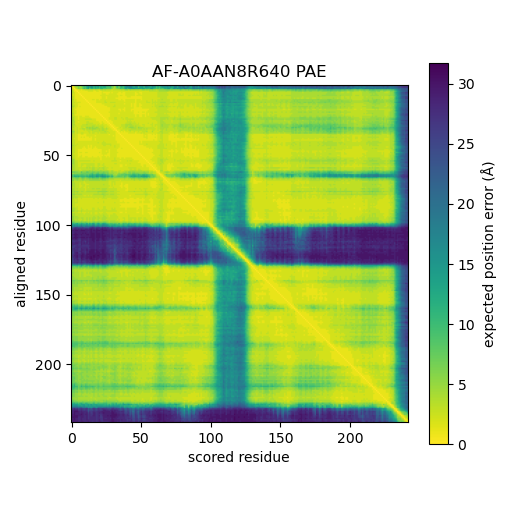 . GLY A 1 105 ? -6.792 -20.070 21.929 1.00 43.91 105 GLY A C 1
ATOM 824 O O . GLY A 1 105 ? -6.974 -21.272 22.093 1.00 43.91 105 GLY A O 1
ATOM 825 N N . GLN A 1 106 ? -7.790 -19.251 21.620 1.00 43.34 106 GLN A N 1
ATOM 826 C CA . GLN A 1 106 ? -9.124 -19.683 21.219 1.00 43.34 106 GLN A CA 1
ATOM 827 C C . GLN A 1 106 ? -9.528 -18.805 20.029 1.00 43.34 106 GLN A C 1
ATOM 829 O O . GLN A 1 106 ? -9.486 -17.585 20.134 1.00 43.34 106 GLN A O 1
ATOM 834 N N . ASP A 1 107 ? -9.836 -19.440 18.897 1.00 42.62 107 ASP A N 1
ATOM 835 C CA . ASP A 1 107 ? -10.266 -18.850 17.613 1.00 42.62 107 ASP A CA 1
ATOM 836 C C . ASP A 1 107 ? -9.180 -18.588 16.549 1.00 42.62 107 ASP A C 1
ATOM 838 O O . ASP A 1 107 ? -9.386 -17.800 15.623 1.00 42.62 107 ASP A O 1
ATOM 842 N N . MET A 1 108 ? -8.047 -19.297 16.596 1.00 44.03 108 MET A N 1
ATOM 843 C CA . MET A 1 108 ? -7.301 -19.574 15.361 1.00 44.03 108 MET A CA 1
ATOM 844 C C . MET A 1 108 ? -7.588 -21.005 14.916 1.00 44.03 108 MET A C 1
ATOM 846 O O . MET A 1 108 ? -7.038 -21.946 15.485 1.00 44.03 108 MET A O 1
ATOM 850 N N . ASP A 1 109 ? -8.420 -21.155 13.881 1.00 39.88 109 ASP A N 1
ATOM 851 C CA . ASP A 1 109 ? -8.428 -22.366 13.059 1.00 39.88 109 ASP A CA 1
ATOM 852 C C . ASP A 1 109 ? -6.984 -22.647 12.635 1.00 39.88 109 ASP A C 1
ATOM 854 O O . ASP A 1 109 ? -6.351 -21.864 11.913 1.00 39.88 109 ASP A O 1
ATOM 858 N N . CYS A 1 110 ? -6.442 -23.758 13.134 1.00 43.41 110 CYS A N 1
ATOM 859 C CA . CYS A 1 110 ? -5.068 -24.166 12.875 1.00 43.41 110 CYS A CA 1
ATOM 860 C C . CYS A 1 110 ? -4.826 -24.480 11.387 1.00 43.41 110 CYS A C 1
ATOM 862 O O . CYS A 1 110 ? -3.678 -24.486 10.947 1.00 43.41 110 CYS A O 1
ATOM 864 N N . ASP A 1 111 ? -5.889 -24.611 10.592 1.00 39.75 111 ASP A N 1
ATOM 865 C CA . ASP A 1 111 ? -5.832 -24.906 9.161 1.00 39.75 111 ASP A CA 1
ATOM 866 C C . ASP A 1 111 ? -5.295 -23.738 8.313 1.00 39.75 111 ASP A C 1
ATOM 868 O O . ASP A 1 111 ? -4.656 -23.970 7.288 1.00 39.75 111 ASP A O 1
ATOM 872 N N . SER A 1 112 ? -5.431 -22.474 8.747 1.00 45.25 112 SER A N 1
ATOM 873 C CA . SER A 1 112 ? -4.894 -21.335 7.973 1.00 45.25 112 SER A CA 1
ATOM 874 C C . SER A 1 112 ? -3.372 -21.174 8.092 1.00 45.25 112 SER A C 1
ATOM 876 O O . SER A 1 112 ? -2.763 -20.492 7.262 1.00 45.25 112 SER A O 1
ATOM 878 N N . TRP A 1 113 ? -2.747 -21.755 9.121 1.00 43.94 113 TRP A N 1
ATOM 879 C CA . TRP A 1 113 ? -1.298 -21.665 9.324 1.00 43.94 113 TRP A CA 1
ATOM 880 C C . TRP A 1 113 ? -0.542 -22.768 8.575 1.00 43.94 113 TRP A C 1
ATOM 882 O O . TRP A 1 113 ? 0.549 -22.519 8.058 1.00 43.94 113 TRP A O 1
ATOM 892 N N . VAL A 1 114 ? -1.120 -23.966 8.456 1.00 42.47 114 VAL A N 1
ATOM 893 C CA . VAL A 1 114 ? -0.433 -25.134 7.881 1.00 42.47 114 VAL A CA 1
ATOM 894 C C . VAL A 1 114 ? -0.138 -24.955 6.383 1.00 42.47 114 VAL A C 1
ATOM 896 O O . VAL A 1 114 ? 0.963 -25.297 5.942 1.00 42.47 114 VAL A O 1
ATOM 899 N N . ASP A 1 115 ? -1.023 -24.302 5.625 1.00 41.53 115 ASP A N 1
ATOM 900 C CA . ASP A 1 115 ? -0.810 -24.062 4.187 1.00 41.53 115 ASP A CA 1
ATOM 901 C C . ASP A 1 115 ? 0.318 -23.057 3.891 1.00 41.53 115 ASP A C 1
ATOM 903 O O . ASP A 1 115 ? 1.027 -23.175 2.887 1.00 41.53 115 ASP A O 1
ATOM 907 N N . TYR A 1 116 ? 0.564 -22.087 4.779 1.00 44.19 116 TYR A N 1
ATOM 908 C CA . TYR A 1 116 ? 1.598 -21.065 4.558 1.00 44.19 116 TYR A CA 1
ATOM 909 C C . TYR A 1 116 ? 3.009 -21.543 4.941 1.00 44.19 116 TYR A C 1
ATOM 911 O O . TYR A 1 116 ? 4.010 -21.015 4.444 1.00 44.19 116 TYR A O 1
ATOM 919 N N . HIS A 1 117 ? 3.110 -22.550 5.816 1.00 46.50 117 HIS A N 1
ATOM 920 C CA . HIS A 1 117 ? 4.383 -23.095 6.294 1.00 46.50 117 HIS A CA 1
ATOM 921 C C . HIS A 1 117 ? 5.016 -24.125 5.351 1.00 46.50 117 HIS A C 1
ATOM 923 O O . HIS A 1 117 ? 6.223 -24.362 5.448 1.00 46.50 117 HIS A O 1
ATOM 929 N N . HIS A 1 118 ? 4.265 -24.698 4.405 1.00 46.59 118 HIS A N 1
ATOM 930 C CA . HIS A 1 118 ? 4.788 -25.793 3.586 1.00 46.59 118 HIS A CA 1
ATOM 931 C C . HIS A 1 118 ? 5.769 -25.357 2.487 1.00 46.59 118 HIS A C 1
ATOM 933 O O . HIS A 1 118 ? 6.494 -26.197 1.960 1.00 46.59 118 HIS A O 1
ATOM 939 N N . ASN A 1 119 ? 5.845 -24.061 2.146 1.00 40.94 119 ASN A N 1
ATOM 940 C CA . ASN A 1 119 ? 6.525 -23.664 0.909 1.00 40.94 119 ASN A CA 1
ATOM 941 C C . ASN A 1 119 ? 7.896 -22.989 1.042 1.00 40.94 119 ASN A C 1
ATOM 943 O O . ASN A 1 119 ? 8.566 -22.871 0.027 1.00 40.94 119 ASN A O 1
ATOM 947 N N . HIS A 1 120 ? 8.383 -22.580 2.220 1.00 43.47 120 HIS A N 1
ATOM 948 C CA . HIS A 1 120 ? 9.702 -21.919 2.323 1.00 43.47 120 HIS A CA 1
ATOM 949 C C . HIS A 1 120 ? 10.470 -22.303 3.598 1.00 43.47 120 HIS A C 1
ATOM 951 O O . HIS A 1 120 ? 10.611 -21.520 4.537 1.00 43.47 120 HIS A O 1
ATOM 957 N N . ARG A 1 121 ? 11.032 -23.517 3.595 1.00 45.84 121 ARG A N 1
ATOM 958 C CA . ARG A 1 121 ? 12.201 -23.860 4.415 1.00 45.84 121 ARG A CA 1
ATOM 959 C C . ARG A 1 121 ? 13.456 -23.370 3.693 1.00 45.84 121 ARG A C 1
ATOM 961 O O . ARG A 1 121 ? 13.785 -23.933 2.661 1.00 45.84 121 ARG A O 1
ATOM 968 N N . ILE A 1 122 ? 14.149 -22.376 4.251 1.00 42.34 122 ILE A N 1
ATOM 969 C CA . ILE A 1 122 ? 15.619 -22.323 4.372 1.00 42.34 122 ILE A CA 1
ATOM 970 C C . ILE A 1 122 ? 15.957 -21.342 5.513 1.00 42.34 122 ILE A C 1
ATOM 972 O O . ILE A 1 122 ? 15.547 -20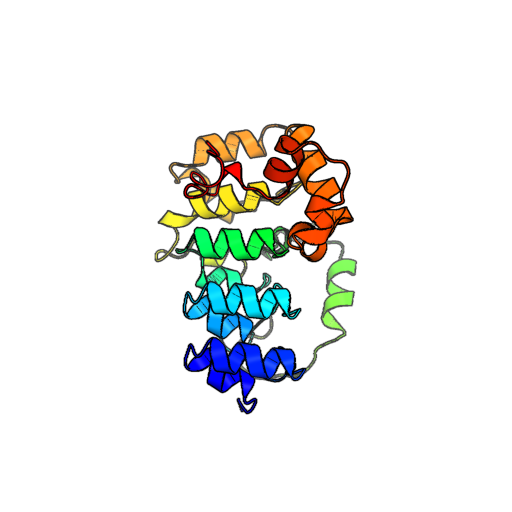.186 5.531 1.00 42.34 122 ILE A O 1
ATOM 976 N N . THR A 1 123 ? 16.669 -21.904 6.484 1.00 39.25 123 THR A N 1
ATOM 977 C CA . THR A 1 123 ? 17.241 -21.411 7.751 1.00 39.25 123 THR A CA 1
ATOM 978 C C . THR A 1 123 ? 18.418 -20.420 7.529 1.00 39.25 123 THR A C 1
ATOM 980 O O . THR A 1 123 ? 19.024 -20.457 6.464 1.00 39.25 123 THR A O 1
ATOM 983 N N . LEU A 1 124 ? 18.831 -19.524 8.447 1.00 34.94 124 LEU A N 1
ATOM 984 C CA . LEU A 1 124 ? 19.404 -19.790 9.781 1.00 34.94 124 LEU A CA 1
ATOM 985 C C . LEU A 1 124 ? 19.650 -18.498 10.632 1.00 34.94 124 LEU A C 1
ATOM 987 O O . LEU A 1 124 ? 20.025 -17.465 10.084 1.00 34.94 124 LEU A O 1
ATOM 991 N N . PHE A 1 125 ? 19.591 -18.693 11.964 1.00 37.41 125 PHE A N 1
ATOM 992 C CA . PHE A 1 125 ? 20.136 -17.945 13.128 1.00 37.41 125 PHE A CA 1
ATOM 993 C C . PHE A 1 125 ? 19.444 -16.657 13.651 1.00 37.41 125 PHE A C 1
ATOM 995 O O . PHE A 1 125 ? 19.386 -15.640 12.973 1.00 37.41 125 PHE A O 1
ATOM 1002 N N . TYR A 1 126 ? 19.051 -16.738 14.940 1.00 37.28 126 TYR A N 1
ATOM 1003 C CA . TYR A 1 126 ? 18.327 -15.809 15.841 1.00 37.28 126 TYR A CA 1
ATOM 1004 C C . TYR A 1 126 ? 16.777 -15.873 15.792 1.00 37.28 126 TYR A C 1
ATOM 1006 O O . TYR A 1 126 ? 16.151 -15.353 14.883 1.00 37.28 126 TYR A O 1
ATOM 1014 N N . ASN A 1 127 ? 16.187 -16.537 16.806 1.00 40.72 127 ASN A N 1
ATOM 1015 C CA . ASN A 1 127 ? 14.755 -16.640 17.175 1.00 40.72 127 ASN A CA 1
ATOM 1016 C C . ASN A 1 127 ? 13.746 -16.815 16.019 1.00 40.72 127 ASN A C 1
ATOM 1018 O O . ASN A 1 127 ? 13.119 -15.866 15.562 1.00 40.72 127 ASN A O 1
ATOM 1022 N N . GLN A 1 128 ? 13.549 -18.065 15.595 1.00 48.31 128 GLN A N 1
ATOM 1023 C CA . GLN A 1 128 ? 12.912 -18.442 14.326 1.00 48.31 128 GLN A CA 1
ATOM 1024 C C . GLN A 1 128 ? 11.395 -18.234 14.169 1.00 48.31 128 GLN A C 1
ATOM 1026 O O . GLN A 1 128 ? 10.904 -18.483 13.071 1.00 48.31 128 GLN A O 1
ATOM 1031 N N . ASP A 1 129 ? 10.670 -17.729 15.169 1.00 59.09 129 ASP A N 1
ATOM 1032 C CA . ASP A 1 129 ? 9.203 -17.592 15.076 1.00 59.09 129 ASP A CA 1
ATOM 1033 C C . ASP A 1 129 ? 8.676 -16.169 15.312 1.00 59.09 129 ASP A C 1
ATOM 1035 O O . ASP A 1 129 ? 7.471 -15.927 15.205 1.00 59.09 129 ASP A O 1
ATOM 1039 N N . TYR A 1 130 ? 9.545 -15.197 15.612 1.00 73.44 130 TYR A N 1
ATOM 1040 C CA . TYR A 1 130 ? 9.080 -13.834 15.860 1.00 73.44 130 TYR A CA 1
ATOM 1041 C C . TYR A 1 130 ? 8.961 -13.043 14.557 1.00 73.44 130 TYR A C 1
ATOM 1043 O O . TYR A 1 130 ? 9.943 -12.520 14.032 1.00 73.44 130 TYR A O 1
ATOM 1051 N N . ARG A 1 131 ? 7.727 -12.928 14.060 1.00 84.12 131 ARG A N 1
ATOM 1052 C CA . ARG A 1 131 ? 7.369 -11.998 12.987 1.00 84.12 131 ARG A CA 1
ATOM 1053 C C . ARG A 1 131 ? 6.704 -10.770 13.576 1.00 84.12 131 ARG A C 1
ATOM 1055 O O . ARG A 1 131 ? 5.652 -10.883 14.204 1.00 84.12 131 ARG A O 1
ATOM 1062 N N . ALA A 1 132 ? 7.280 -9.602 13.314 1.00 88.31 132 ALA A N 1
ATOM 1063 C CA . ALA A 1 132 ? 6.726 -8.354 13.806 1.00 88.31 132 ALA A CA 1
ATOM 1064 C C . ALA A 1 132 ? 5.355 -8.079 13.163 1.00 88.31 132 ALA A C 1
ATOM 1066 O O . ALA A 1 132 ? 5.184 -8.075 11.935 1.00 88.31 132 ALA A O 1
ATOM 1067 N N . SER A 1 133 ? 4.368 -7.853 14.021 1.00 92.38 133 SER A N 1
ATOM 1068 C CA . SER A 1 133 ? 3.009 -7.463 13.661 1.00 92.38 133 SER A CA 1
ATOM 1069 C C . SER A 1 133 ? 2.944 -5.957 13.413 1.00 92.38 133 SER A C 1
ATOM 1071 O O . SER A 1 133 ? 3.699 -5.180 13.999 1.00 92.38 133 SER A O 1
ATOM 1073 N N . PHE A 1 134 ? 2.021 -5.504 12.564 1.00 94.56 134 PHE A N 1
ATOM 1074 C CA . PHE A 1 134 ? 1.871 -4.070 12.282 1.00 94.56 134 PHE A CA 1
ATOM 1075 C C . PHE A 1 134 ? 1.589 -3.260 13.553 1.00 94.56 134 PHE A C 1
ATOM 1077 O O . PHE A 1 134 ? 2.172 -2.194 13.735 1.00 94.56 134 PHE A O 1
ATOM 1084 N N . CYS A 1 135 ? 0.770 -3.798 14.463 1.00 94.12 135 CYS A N 1
ATOM 1085 C CA . CYS A 1 135 ? 0.485 -3.165 15.747 1.00 94.12 135 CYS A CA 1
ATOM 1086 C C . CYS A 1 135 ? 1.750 -2.928 16.586 1.00 94.12 135 CYS A C 1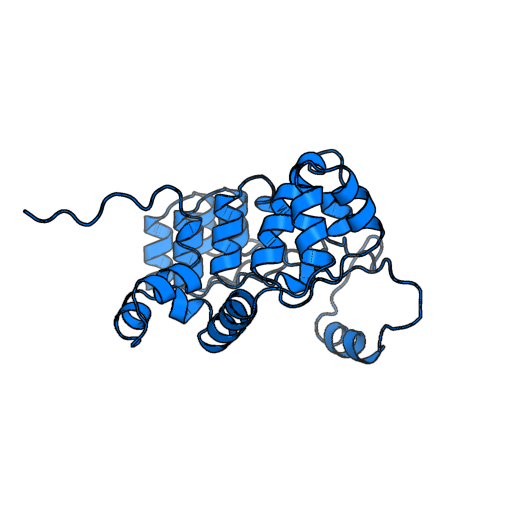
ATOM 1088 O O . CYS A 1 135 ? 1.833 -1.912 17.261 1.00 94.12 135 CYS A O 1
ATOM 1090 N N . GLU A 1 136 ? 2.755 -3.804 16.524 1.00 92.75 136 GLU A N 1
ATOM 1091 C CA . GLU A 1 136 ? 4.024 -3.623 17.244 1.00 92.75 136 GLU A CA 1
ATOM 1092 C C . GLU A 1 136 ? 4.855 -2.512 16.606 1.00 92.75 136 GLU A C 1
ATOM 1094 O O . GLU A 1 136 ? 5.348 -1.631 17.305 1.00 92.75 136 GLU A O 1
ATOM 1099 N N . ILE A 1 137 ? 4.945 -2.512 15.272 1.00 93.25 137 ILE A N 1
ATOM 1100 C CA . ILE A 1 137 ? 5.704 -1.513 14.514 1.00 93.25 137 ILE A CA 1
ATOM 1101 C C . ILE A 1 137 ? 5.111 -0.114 14.687 1.00 93.25 137 ILE A C 1
ATOM 1103 O O . ILE A 1 137 ? 5.842 0.831 14.972 1.00 93.25 137 ILE A O 1
ATOM 1107 N N . ILE A 1 138 ? 3.792 0.035 14.548 1.00 95.19 138 ILE A N 1
ATOM 1108 C CA . ILE A 1 138 ? 3.135 1.341 14.664 1.00 95.19 138 ILE A CA 1
ATOM 1109 C C . ILE A 1 138 ? 3.091 1.845 16.116 1.00 95.19 138 ILE A C 1
ATOM 1111 O O . ILE A 1 138 ? 2.923 3.037 16.339 1.00 95.19 138 ILE A O 1
ATOM 1115 N N . SER A 1 139 ? 3.297 0.967 17.105 1.00 94.38 139 SER A N 1
ATOM 1116 C CA . SER A 1 139 ? 3.416 1.344 18.522 1.00 94.38 139 SER A CA 1
ATOM 1117 C C . SER A 1 139 ? 4.799 1.888 18.898 1.00 94.38 139 SER A C 1
ATOM 1119 O O . SER A 1 139 ? 4.972 2.399 20.006 1.00 94.38 139 SER A O 1
ATOM 1121 N N . LEU A 1 140 ? 5.800 1.775 18.018 1.00 94.00 140 LEU A N 1
ATOM 1122 C CA . LEU A 1 140 ? 7.150 2.266 18.296 1.00 94.00 140 LEU A CA 1
ATOM 1123 C C . LEU A 1 140 ? 7.148 3.788 18.469 1.00 94.00 140 LEU A C 1
ATOM 1125 O O . LEU A 1 140 ? 6.548 4.513 17.678 1.00 94.00 140 LEU A O 1
ATOM 1129 N N . SER A 1 141 ? 7.898 4.290 19.453 1.00 92.75 141 SER A N 1
ATOM 1130 C CA . SER A 1 141 ? 7.960 5.724 19.790 1.00 92.75 141 SER A CA 1
ATOM 1131 C C . SER A 1 141 ? 8.330 6.630 18.612 1.00 92.75 141 SER A C 1
ATOM 1133 O O . SER A 1 141 ? 7.932 7.790 18.576 1.00 92.75 141 SER A O 1
ATOM 1135 N N . SER A 1 142 ? 9.061 6.103 17.630 1.00 92.88 142 SER A N 1
ATOM 1136 C CA . SER A 1 142 ? 9.456 6.830 16.427 1.00 92.88 142 SER A CA 1
ATOM 1137 C C . SER A 1 142 ? 8.296 7.111 15.465 1.00 92.88 142 SER A C 1
ATOM 1139 O O . SER A 1 142 ? 8.399 8.059 14.686 1.00 92.88 142 SER A O 1
ATOM 1141 N N . VAL A 1 143 ? 7.225 6.311 15.483 1.00 94.88 143 VAL A N 1
ATOM 1142 C CA . VAL A 1 143 ? 6.106 6.387 14.520 1.00 94.88 143 VAL A CA 1
ATOM 1143 C C . VAL A 1 143 ? 4.718 6.348 15.166 1.00 94.88 143 VAL A C 1
ATOM 1145 O O . VAL A 1 143 ? 3.724 6.486 14.461 1.00 94.88 143 VAL A O 1
ATOM 1148 N N . VAL A 1 144 ? 4.624 6.219 16.491 1.00 96.44 144 VAL A N 1
ATOM 1149 C CA . VAL A 1 144 ? 3.351 6.146 17.229 1.00 96.44 144 VAL A CA 1
ATOM 1150 C C . VAL A 1 144 ? 2.455 7.365 17.027 1.00 96.44 144 VAL A C 1
ATOM 1152 O O . VAL A 1 144 ? 1.236 7.251 17.063 1.00 96.44 144 VAL A O 1
ATOM 1155 N N . ASN A 1 145 ? 3.045 8.528 16.753 1.00 96.31 145 ASN A N 1
ATOM 1156 C CA . ASN A 1 145 ? 2.328 9.762 16.436 1.00 96.31 145 ASN A CA 1
ATOM 1157 C C . ASN A 1 145 ? 1.672 9.758 15.041 1.00 96.31 145 ASN A C 1
ATOM 1159 O O . ASN A 1 145 ? 0.950 10.691 14.709 1.00 96.31 145 ASN A O 1
ATOM 1163 N N . LEU A 1 146 ? 1.970 8.754 14.210 1.00 96.75 146 LEU A N 1
ATOM 1164 C CA . LEU A 1 146 ? 1.393 8.548 12.877 1.00 96.75 146 LEU A CA 1
ATOM 1165 C C . LEU A 1 146 ? 0.304 7.467 12.896 1.00 96.75 146 LEU A C 1
ATOM 1167 O O . LEU A 1 146 ? -0.313 7.201 11.868 1.00 96.75 146 LEU A O 1
ATOM 1171 N N . ALA A 1 147 ? 0.089 6.801 14.037 1.00 97.19 147 ALA A N 1
ATOM 1172 C CA . ALA A 1 147 ? -0.779 5.633 14.118 1.00 97.19 147 ALA A CA 1
ATOM 1173 C C . ALA A 1 147 ? -2.213 5.949 13.683 1.00 97.19 147 ALA A C 1
ATOM 1175 O O . ALA A 1 147 ? -2.785 5.191 12.904 1.00 97.19 147 ALA A O 1
ATOM 1176 N N . GLY A 1 148 ? -2.762 7.080 14.136 1.00 97.38 148 GLY A N 1
ATOM 1177 C CA . GLY A 1 148 ? -4.118 7.500 13.789 1.00 97.38 148 GLY A CA 1
ATOM 1178 C C . GLY A 1 148 ? -4.269 7.736 12.289 1.00 97.38 148 GLY A C 1
ATOM 1179 O O . GLY A 1 148 ? -5.062 7.057 11.642 1.00 97.38 148 GLY A O 1
ATOM 1180 N N . SER A 1 149 ? -3.445 8.613 11.709 1.00 97.06 149 SER A N 1
ATOM 1181 C CA . SER A 1 149 ? -3.522 8.949 10.281 1.00 97.06 149 SER A CA 1
ATOM 1182 C C . SER A 1 149 ? -3.264 7.754 9.359 1.00 97.06 149 SER A C 1
ATOM 1184 O O . SER A 1 149 ? -3.960 7.581 8.357 1.00 97.06 149 SER A O 1
ATOM 1186 N N . VAL A 1 150 ? -2.290 6.899 9.693 1.00 97.75 150 VAL A N 1
ATOM 1187 C CA . VAL A 1 150 ? -2.000 5.690 8.911 1.00 97.75 150 VAL A CA 1
ATOM 1188 C C . VAL A 1 150 ? -3.167 4.715 8.999 1.00 97.75 150 VAL A C 1
ATOM 1190 O O . VAL A 1 150 ? -3.656 4.280 7.960 1.00 97.75 150 VAL A O 1
ATOM 1193 N N . VAL A 1 151 ? -3.646 4.381 10.203 1.00 97.50 151 VAL A N 1
ATOM 1194 C CA . VAL A 1 151 ? -4.745 3.416 10.357 1.00 97.50 151 VAL A CA 1
ATOM 1195 C C . VAL A 1 151 ? -6.024 3.933 9.716 1.00 97.50 151 VAL A C 1
ATOM 1197 O O . VAL A 1 151 ? -6.662 3.174 8.995 1.00 97.50 151 VAL A O 1
ATOM 1200 N N . GLN A 1 152 ? -6.358 5.212 9.878 1.00 96.25 152 GLN A N 1
ATOM 1201 C CA . GLN A 1 152 ? -7.502 5.821 9.201 1.00 96.25 152 GLN A CA 1
ATOM 1202 C C . GLN A 1 152 ? -7.418 5.630 7.677 1.00 96.25 152 GLN A C 1
ATOM 1204 O O . GLN A 1 152 ? -8.395 5.220 7.053 1.00 96.25 152 GLN A O 1
ATOM 1209 N N . MET A 1 153 ? -6.234 5.816 7.080 1.00 96.31 153 MET A N 1
ATOM 1210 C CA . MET A 1 153 ? -6.028 5.552 5.652 1.00 96.31 153 MET A CA 1
ATOM 1211 C C . MET A 1 153 ? -6.128 4.062 5.295 1.00 96.31 153 MET A C 1
ATOM 1213 O O . MET A 1 153 ? -6.629 3.729 4.226 1.00 96.31 153 MET A O 1
ATOM 1217 N N . LEU A 1 154 ? -5.665 3.150 6.151 1.00 97.19 154 LEU A N 1
ATOM 1218 C CA . LEU A 1 154 ? -5.808 1.708 5.921 1.00 97.19 154 LEU A CA 1
ATOM 1219 C C . LEU A 1 154 ? -7.284 1.275 5.952 1.00 97.19 154 LEU A C 1
ATOM 1221 O O . LEU A 1 154 ? -7.706 0.461 5.130 1.00 97.19 154 LEU A O 1
ATOM 1225 N N . LEU A 1 155 ? -8.091 1.863 6.838 1.00 95.81 155 LEU A N 1
ATOM 1226 C CA . LEU A 1 155 ? -9.526 1.582 6.970 1.00 95.81 155 LEU A CA 1
ATOM 1227 C C . LEU A 1 155 ? -10.336 1.953 5.715 1.00 95.81 155 LEU A C 1
ATOM 1229 O O . LEU A 1 155 ? -11.396 1.377 5.474 1.00 95.81 155 LEU A O 1
ATOM 1233 N N . ASP A 1 156 ? -9.822 2.835 4.853 1.00 95.12 156 ASP A N 1
ATOM 1234 C CA . ASP A 1 156 ? -10.421 3.122 3.543 1.00 95.12 156 ASP A CA 1
ATOM 1235 C C . ASP A 1 156 ? -10.417 1.912 2.589 1.00 95.12 156 ASP A C 1
ATOM 1237 O O . ASP A 1 156 ? -11.171 1.913 1.610 1.00 95.12 156 ASP A O 1
ATOM 1241 N N . TYR A 1 157 ? -9.576 0.905 2.841 1.00 95.50 157 TYR A N 1
ATOM 1242 C CA . TYR A 1 157 ? -9.328 -0.237 1.953 1.00 95.50 157 TYR A CA 1
ATOM 1243 C C . TYR A 1 157 ? -9.736 -1.585 2.563 1.00 95.50 157 TYR A C 1
ATOM 1245 O O . TYR A 1 157 ? -9.566 -2.615 1.912 1.00 95.50 157 TYR A O 1
ATOM 1253 N N . VAL A 1 158 ? -10.300 -1.594 3.774 1.00 92.00 158 VAL A N 1
ATOM 1254 C CA . VAL A 1 158 ? -10.663 -2.818 4.503 1.00 92.00 158 VAL A CA 1
ATOM 1255 C C . VAL A 1 158 ? -12.168 -2.929 4.676 1.00 92.00 158 VAL A C 1
ATOM 1257 O O . VAL A 1 158 ? -12.846 -1.970 5.027 1.00 92.00 158 VAL A O 1
ATOM 1260 N N . ARG A 1 159 ? -12.702 -4.137 4.458 1.00 85.69 159 ARG A N 1
ATOM 1261 C CA . ARG A 1 159 ? -14.139 -4.401 4.636 1.00 85.69 159 ARG A CA 1
ATOM 1262 C C . ARG A 1 159 ? -14.528 -4.560 6.101 1.00 85.69 159 ARG A C 1
ATOM 1264 O O . ARG A 1 159 ? -15.557 -4.025 6.504 1.00 85.69 159 ARG A O 1
ATOM 1271 N N . HIS A 1 160 ? -13.731 -5.323 6.850 1.00 83.12 160 HIS A N 1
ATOM 1272 C CA . HIS A 1 160 ? -13.991 -5.701 8.240 1.00 83.12 160 HIS A CA 1
ATOM 1273 C C . HIS A 1 160 ? -12.678 -5.690 9.038 1.00 83.12 160 HIS A C 1
ATOM 1275 O O . HIS A 1 160 ? -12.015 -6.725 9.139 1.00 83.12 160 HIS A O 1
ATOM 1281 N N . PRO A 1 161 ? -12.264 -4.529 9.569 1.00 84.50 161 PRO A N 1
ATOM 1282 C CA . PRO A 1 161 ? -11.014 -4.419 10.309 1.00 84.50 161 PRO A CA 1
ATOM 1283 C C . PRO A 1 161 ? -11.118 -5.160 11.646 1.00 84.50 161 PRO A C 1
ATOM 1285 O O . PRO A 1 161 ? -12.001 -4.885 12.455 1.00 84.50 161 PRO A O 1
ATOM 1288 N N . ARG A 1 162 ? -10.199 -6.096 11.902 1.00 86.88 162 ARG A N 1
ATOM 1289 C CA . ARG A 1 162 ? -10.047 -6.744 13.213 1.00 86.88 162 ARG A CA 1
ATOM 1290 C C . ARG A 1 162 ? -8.905 -6.076 13.969 1.00 86.88 162 ARG A C 1
ATOM 1292 O O . ARG A 1 162 ? -7.751 -6.471 13.844 1.00 86.88 162 ARG A O 1
ATOM 1299 N N . ILE A 1 163 ? -9.215 -5.023 14.719 1.00 90.19 163 ILE A N 1
ATOM 1300 C CA . ILE A 1 163 ? -8.207 -4.283 15.487 1.00 90.19 163 ILE A CA 1
ATOM 1301 C C . ILE A 1 163 ? -7.920 -5.018 16.796 1.00 90.19 163 ILE A C 1
ATOM 1303 O O . ILE A 1 163 ? -8.817 -5.257 17.600 1.00 90.19 163 ILE A O 1
ATOM 1307 N N . CYS A 1 164 ? -6.656 -5.379 17.020 1.00 91.19 164 CYS A N 1
ATOM 1308 C CA . CYS A 1 164 ? -6.250 -6.035 18.257 1.00 91.19 164 CYS A CA 1
ATOM 1309 C C . CYS A 1 164 ? -6.205 -5.046 19.442 1.00 91.19 164 CYS A C 1
ATOM 1311 O O . CYS A 1 164 ? -5.987 -3.847 19.234 1.00 91.19 164 CYS A O 1
ATOM 1313 N N . PRO A 1 165 ? -6.318 -5.524 20.698 1.00 90.56 165 PRO A N 1
ATOM 1314 C CA . PRO A 1 165 ? -6.342 -4.650 21.876 1.00 90.56 165 PRO A CA 1
ATOM 1315 C C . PRO A 1 165 ? -5.110 -3.745 22.019 1.00 90.56 165 PRO A C 1
ATOM 1317 O O . PRO A 1 165 ? -5.213 -2.623 22.509 1.00 90.56 165 PRO A O 1
ATOM 1320 N N . ASN A 1 166 ? -3.938 -4.211 21.575 1.00 90.75 166 ASN A N 1
ATOM 1321 C CA . ASN A 1 166 ? -2.710 -3.416 21.618 1.00 90.75 166 ASN A CA 1
ATOM 1322 C C . ASN A 1 166 ? -2.767 -2.224 20.660 1.00 90.75 166 ASN A C 1
ATOM 1324 O O . ASN A 1 166 ? -2.412 -1.114 21.051 1.00 90.75 166 ASN A O 1
ATOM 1328 N N . LEU A 1 167 ? -3.253 -2.439 19.434 1.00 94.12 167 LEU A N 1
ATOM 1329 C CA . LEU A 1 167 ? -3.440 -1.357 18.474 1.00 94.12 167 LEU A CA 1
ATOM 1330 C C . LEU A 1 167 ? -4.531 -0.390 18.948 1.00 94.12 167 LEU A C 1
ATOM 1332 O O . LEU A 1 167 ? -4.338 0.818 18.868 1.00 94.12 167 LEU A O 1
ATOM 1336 N N . LEU A 1 168 ? -5.623 -0.908 19.517 1.00 94.19 168 LEU A N 1
ATOM 1337 C CA . LEU A 1 168 ? -6.718 -0.095 20.050 1.00 94.19 168 LEU A CA 1
ATOM 1338 C C . LEU A 1 168 ? -6.228 0.920 21.098 1.00 94.19 168 LEU A C 1
ATOM 1340 O O . LEU A 1 168 ? -6.454 2.115 20.946 1.00 94.19 168 LEU A O 1
ATOM 1344 N N . ARG A 1 169 ? -5.432 0.474 22.081 1.00 94.56 169 ARG A N 1
ATOM 1345 C CA . ARG A 1 169 ? -4.834 1.339 23.124 1.00 94.56 169 ARG A CA 1
ATOM 1346 C C . ARG A 1 169 ? -3.942 2.452 22.577 1.00 94.56 169 ARG A C 1
ATOM 1348 O O . ARG A 1 169 ? -3.746 3.475 23.237 1.00 94.56 169 ARG A O 1
ATOM 1355 N N . VAL A 1 170 ? -3.310 2.223 21.427 1.00 96.19 170 VAL A N 1
ATOM 1356 C CA . VAL A 1 170 ? -2.503 3.245 20.752 1.00 96.19 170 VAL A CA 1
ATOM 1357 C C . VAL A 1 170 ? -3.400 4.242 20.038 1.00 96.19 170 VAL A C 1
ATOM 1359 O O . VAL A 1 170 ? -3.133 5.441 20.119 1.00 96.19 170 VAL A O 1
ATOM 1362 N N . LEU A 1 171 ? -4.448 3.754 19.371 1.00 97.00 171 LEU A N 1
ATOM 1363 C CA . LEU A 1 171 ? -5.395 4.562 18.607 1.00 97.00 171 LEU A CA 1
ATOM 1364 C C . LEU A 1 171 ? -6.240 5.474 19.494 1.00 97.00 171 LEU A C 1
ATOM 1366 O O . LEU A 1 171 ? -6.397 6.632 19.133 1.00 97.00 171 LEU A O 1
ATOM 1370 N N . GLU A 1 172 ? -6.663 5.020 20.676 1.00 96.56 172 GLU A N 1
ATOM 1371 C CA . GLU A 1 172 ? -7.395 5.822 21.677 1.00 96.56 172 GLU A CA 1
ATOM 1372 C C . GLU A 1 172 ? -6.676 7.122 22.077 1.00 96.56 172 GLU A C 1
ATOM 1374 O O . GLU A 1 172 ? -7.296 8.067 22.560 1.00 96.56 172 GLU A O 1
ATOM 1379 N N . LYS A 1 173 ? -5.354 7.185 21.881 1.00 96.81 173 LYS A N 1
ATOM 1380 C CA . LYS A 1 173 ? -4.518 8.348 22.211 1.00 96.81 173 LYS A CA 1
ATOM 1381 C C . LYS A 1 173 ? -4.282 9.287 21.025 1.00 96.81 173 LYS A C 1
ATOM 1383 O O . LYS A 1 173 ? -3.590 10.290 21.185 1.00 96.81 173 LYS A O 1
ATOM 1388 N N . GLN A 1 174 ? -4.781 8.948 19.838 1.00 97.62 174 GLN A N 1
ATOM 1389 C CA . GLN A 1 174 ? -4.553 9.709 18.608 1.00 97.62 174 GLN A CA 1
ATOM 1390 C C . GLN A 1 174 ? -5.659 10.737 18.385 1.00 97.62 174 GLN A C 1
ATOM 1392 O O . GLN A 1 174 ? -6.798 10.551 18.810 1.00 97.62 174 GLN A O 1
ATOM 1397 N N . LYS A 1 175 ? -5.344 11.813 17.658 1.00 97.31 175 LYS A N 1
ATOM 1398 C CA . LYS A 1 175 ? -6.330 12.852 17.316 1.00 97.31 175 LYS A CA 1
ATOM 1399 C C . LYS A 1 175 ? -7.439 12.326 16.393 1.00 97.31 175 LYS A C 1
ATOM 1401 O O . LYS A 1 175 ? -8.555 12.818 16.461 1.00 97.31 175 LYS A O 1
ATOM 1406 N N . GLU A 1 176 ? -7.133 11.328 15.561 1.00 97.69 176 GLU A N 1
ATOM 1407 C CA . GLU A 1 176 ? -8.066 10.674 14.635 1.00 97.69 176 GLU A CA 1
ATOM 1408 C C . GLU A 1 176 ? -8.978 9.650 15.330 1.00 97.69 176 GLU A C 1
ATOM 1410 O O . GLU A 1 176 ? -9.822 9.042 14.675 1.00 97.69 176 GLU A O 1
ATOM 1415 N N . TRP A 1 177 ? -8.819 9.430 16.643 1.00 97.38 177 TRP A N 1
ATOM 1416 C CA . TRP A 1 177 ? -9.604 8.441 17.381 1.00 97.38 177 TRP A CA 1
ATOM 1417 C C . TRP A 1 177 ? -11.120 8.586 17.203 1.00 97.38 177 TRP A C 1
ATOM 1419 O O . TRP A 1 177 ? -11.740 7.560 16.953 1.00 97.38 177 TRP A O 1
ATOM 1429 N N . PRO A 1 178 ? -11.739 9.784 17.268 1.00 97.00 178 PRO A N 1
ATOM 1430 C CA . PRO A 1 178 ? -13.190 9.899 17.111 1.00 97.00 178 PRO A CA 1
ATOM 1431 C C . PRO A 1 178 ? -13.688 9.352 15.768 1.00 97.00 178 PRO A C 1
ATOM 1433 O O . PRO A 1 178 ? -14.653 8.593 15.738 1.00 97.00 178 PRO A O 1
ATOM 1436 N N . ASP A 1 179 ? -12.983 9.663 14.676 1.00 95.38 179 ASP A N 1
ATOM 1437 C CA . ASP A 1 179 ? -13.331 9.186 13.334 1.00 95.38 179 ASP A CA 1
ATOM 1438 C C . ASP A 1 179 ? -13.100 7.676 13.194 1.00 95.38 179 ASP A C 1
ATOM 1440 O O . ASP A 1 179 ? -13.877 6.965 12.559 1.00 95.38 179 ASP A O 1
ATOM 1444 N N . ILE A 1 180 ? -12.010 7.169 13.777 1.00 95.94 180 ILE A N 1
ATOM 1445 C CA . ILE A 1 180 ? -11.691 5.739 13.763 1.00 95.94 180 ILE A CA 1
ATOM 1446 C C . ILE A 1 180 ? -12.712 4.958 14.595 1.00 95.94 180 ILE A C 1
ATOM 1448 O O . ILE A 1 180 ? -13.195 3.928 14.140 1.00 95.94 180 ILE A O 1
ATOM 1452 N N . CYS A 1 181 ? -13.056 5.447 15.783 1.00 94.81 181 CYS A N 1
ATOM 1453 C CA . CYS A 1 181 ? -14.048 4.855 16.675 1.00 94.81 181 CYS A CA 1
ATOM 1454 C C . CYS A 1 181 ? -15.407 4.757 15.973 1.00 94.81 181 CYS A C 1
ATOM 1456 O O . CYS A 1 181 ? -15.985 3.676 15.922 1.00 94.81 181 CYS A O 1
ATOM 1458 N N . ASP A 1 182 ? -15.852 5.835 15.316 1.00 93.25 182 ASP A N 1
ATOM 1459 C CA . ASP A 1 182 ? -17.091 5.837 14.529 1.00 93.25 182 ASP A CA 1
ATOM 1460 C C . ASP A 1 182 ? -17.083 4.775 13.415 1.00 93.25 182 ASP A C 1
ATOM 1462 O O . ASP A 1 182 ? -18.067 4.059 13.221 1.00 93.25 182 ASP A O 1
ATOM 1466 N N . ILE A 1 183 ? -15.949 4.611 12.723 1.00 92.62 183 ILE A N 1
ATOM 1467 C CA . ILE A 1 183 ? -15.761 3.585 11.684 1.00 92.62 183 ILE A CA 1
ATOM 1468 C C . ILE A 1 183 ? -15.850 2.158 12.242 1.00 92.62 183 ILE A C 1
ATOM 1470 O O . ILE A 1 183 ? -16.274 1.255 11.516 1.00 92.62 183 ILE A O 1
ATOM 1474 N N . LEU A 1 184 ? -15.399 1.934 13.477 1.00 91.56 184 LEU A N 1
ATOM 1475 C CA . LEU A 1 184 ? -15.356 0.610 14.101 1.00 91.56 184 LEU A CA 1
ATOM 1476 C C . LEU A 1 184 ? -16.693 0.222 14.735 1.00 91.56 184 LEU A C 1
ATOM 1478 O O . LEU A 1 184 ? -17.083 -0.942 14.644 1.00 91.56 184 LEU A O 1
ATOM 1482 N N . ASP A 1 185 ? -17.386 1.185 15.340 1.00 91.50 185 ASP A N 1
ATOM 1483 C CA . ASP A 1 185 ? -18.644 0.955 16.052 1.00 91.50 185 ASP A CA 1
ATOM 1484 C C . ASP A 1 185 ? -19.844 0.855 15.101 1.00 91.50 185 ASP A C 1
ATOM 1486 O O . ASP A 1 185 ? -20.840 0.197 15.416 1.00 91.50 185 ASP A O 1
ATOM 1490 N N . ASN A 1 186 ? -19.752 1.470 13.917 1.00 89.88 186 ASN A N 1
ATOM 1491 C CA . ASN A 1 186 ? -20.847 1.522 12.957 1.00 89.88 186 ASN A CA 1
ATOM 1492 C C . ASN A 1 186 ? -20.575 0.697 11.690 1.00 89.88 186 ASN A C 1
ATOM 1494 O O . ASN A 1 186 ? -19.462 0.678 11.155 1.00 89.88 186 ASN A O 1
ATOM 1498 N N . PRO A 1 187 ? -21.608 0.053 11.113 1.00 89.00 187 PRO A N 1
ATOM 1499 C CA . PRO A 1 187 ? -21.473 -0.570 9.806 1.00 89.00 187 PRO A CA 1
ATOM 1500 C C . PRO A 1 187 ? -21.142 0.489 8.748 1.00 89.00 187 PRO A C 1
ATOM 1502 O O . PRO A 1 187 ? -21.829 1.502 8.604 1.00 89.00 187 PRO A O 1
ATOM 1505 N N . ARG A 1 188 ? -20.099 0.231 7.952 1.00 91.50 188 ARG A N 1
ATOM 1506 C CA . ARG A 1 188 ? -19.718 1.120 6.846 1.00 91.50 188 ARG A CA 1
ATOM 1507 C C . ARG A 1 188 ? -20.849 1.253 5.833 1.00 91.50 188 ARG A C 1
ATOM 1509 O O . ARG A 1 188 ? -21.564 0.291 5.551 1.00 91.50 188 ARG A O 1
ATOM 1516 N N . SER A 1 189 ? -20.946 2.435 5.224 1.00 93.56 189 SER A N 1
ATOM 1517 C CA . SER A 1 189 ? -21.958 2.716 4.208 1.00 93.56 189 SER A CA 1
ATOM 1518 C C . SER A 1 189 ? -21.929 1.686 3.075 1.00 93.56 189 SER A C 1
ATOM 1520 O O . SER A 1 189 ? -20.869 1.189 2.674 1.00 93.56 189 SER A O 1
ATOM 1522 N N . LEU A 1 190 ? -23.103 1.400 2.503 1.00 95.00 190 LEU A N 1
ATOM 1523 C CA . LEU A 1 190 ? -23.208 0.509 1.347 1.00 95.00 190 LEU A CA 1
ATOM 1524 C C . LEU A 1 190 ? -22.336 1.007 0.186 1.00 95.00 190 LEU A C 1
ATOM 1526 O O . LEU A 1 190 ? -21.701 0.204 -0.488 1.00 95.00 190 LEU A O 1
ATOM 1530 N N . GLN A 1 191 ? -22.230 2.329 0.010 1.00 94.69 191 GLN A N 1
ATOM 1531 C CA . GLN A 1 191 ? -21.350 2.951 -0.980 1.00 94.69 191 GLN A CA 1
ATOM 1532 C C . GLN A 1 191 ? -19.887 2.504 -0.804 1.00 94.69 191 GLN A C 1
ATOM 1534 O O . GLN A 1 191 ? -19.253 2.084 -1.774 1.00 94.69 191 GLN A O 1
ATOM 1539 N N . HIS A 1 192 ? -19.372 2.528 0.430 1.00 94.19 192 HIS A N 1
ATOM 1540 C CA . HIS A 1 192 ? -18.019 2.074 0.745 1.00 94.19 192 HIS A CA 1
ATOM 1541 C C . HIS A 1 192 ? -17.849 0.567 0.513 1.00 94.19 192 HIS A C 1
ATOM 1543 O O . HIS A 1 192 ? -16.883 0.145 -0.122 1.00 94.19 192 HIS A O 1
ATOM 1549 N N . GLN A 1 193 ? -18.811 -0.254 0.941 1.00 94.19 193 GLN A N 1
ATOM 1550 C CA . GLN A 1 193 ? -18.769 -1.699 0.686 1.00 94.19 193 GLN A CA 1
ATOM 1551 C C . GLN A 1 193 ? -18.775 -2.011 -0.820 1.00 94.19 193 GLN A C 1
ATOM 1553 O O . GLN A 1 193 ? -17.965 -2.811 -1.295 1.00 94.19 193 GLN A O 1
ATOM 1558 N N . CYS A 1 194 ? -19.618 -1.324 -1.598 1.00 95.38 194 CYS A N 1
ATOM 1559 C CA . CYS A 1 194 ? -19.643 -1.420 -3.055 1.00 95.38 194 CYS A CA 1
ATOM 1560 C C . CYS A 1 194 ? -18.301 -1.014 -3.673 1.00 95.38 194 CYS A C 1
ATOM 1562 O O . CYS A 1 194 ? -17.824 -1.710 -4.568 1.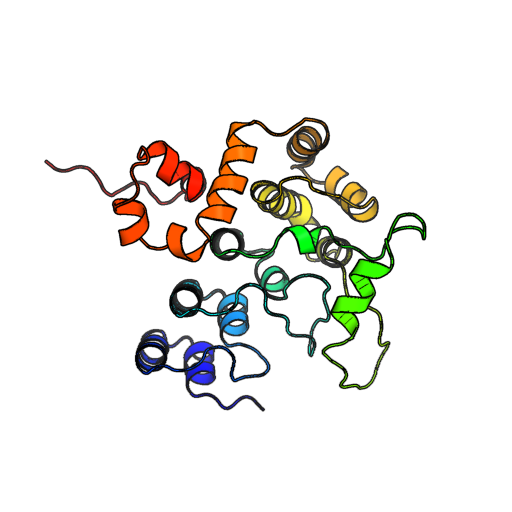00 95.38 194 CYS A O 1
ATOM 1564 N N . ARG A 1 195 ? -17.655 0.053 -3.176 1.00 95.62 195 ARG A N 1
ATOM 1565 C CA . ARG A 1 195 ? -16.314 0.468 -3.621 1.00 95.62 195 ARG A CA 1
ATOM 1566 C C . ARG A 1 195 ? -15.331 -0.692 -3.552 1.00 95.62 195 ARG A C 1
ATOM 1568 O O . ARG A 1 195 ? -14.676 -1.002 -4.543 1.00 95.62 195 ARG A O 1
ATOM 1575 N N . LEU A 1 196 ? -15.242 -1.340 -2.391 1.00 95.00 196 LEU A N 1
ATOM 1576 C CA . LEU A 1 196 ? -14.279 -2.411 -2.143 1.00 95.00 196 LEU A CA 1
ATOM 1577 C C . LEU A 1 196 ? -14.584 -3.652 -2.987 1.00 95.00 196 LEU A C 1
ATOM 1579 O O . LEU A 1 196 ? -13.670 -4.242 -3.564 1.00 95.00 196 LEU A O 1
ATOM 1583 N N . VAL A 1 197 ? -15.863 -4.016 -3.127 1.00 94.94 197 VAL A N 1
ATOM 1584 C CA . VAL A 1 197 ? -16.288 -5.143 -3.972 1.00 94.94 197 VAL A CA 1
ATOM 1585 C C . VAL A 1 197 ? -15.953 -4.891 -5.442 1.00 94.94 197 VAL A C 1
ATOM 1587 O O . VAL A 1 197 ? -15.321 -5.739 -6.071 1.00 94.94 197 VAL A O 1
ATOM 1590 N N . ILE A 1 198 ? -16.310 -3.722 -5.984 1.00 94.56 198 ILE A N 1
ATOM 1591 C CA . ILE A 1 198 ? -16.007 -3.367 -7.378 1.00 94.56 198 ILE A CA 1
ATOM 1592 C C . ILE A 1 198 ? -14.496 -3.354 -7.595 1.00 94.56 198 ILE A C 1
ATOM 1594 O O . ILE A 1 198 ? -14.010 -3.929 -8.569 1.00 94.56 198 ILE A O 1
ATOM 1598 N N . ARG A 1 199 ? -13.736 -2.757 -6.668 1.00 94.75 199 ARG A N 1
ATOM 1599 C CA . ARG A 1 199 ? -12.278 -2.704 -6.787 1.00 94.75 199 ARG A CA 1
ATOM 1600 C C . ARG A 1 199 ? -11.637 -4.088 -6.802 1.00 94.75 199 ARG A C 1
ATOM 1602 O O . ARG A 1 199 ? -10.748 -4.336 -7.615 1.00 94.75 199 ARG A O 1
ATOM 1609 N N . ARG A 1 200 ? -12.109 -4.998 -5.948 1.00 92.31 200 ARG A N 1
ATOM 1610 C CA . ARG A 1 200 ? -11.646 -6.391 -5.914 1.00 92.31 200 ARG A CA 1
ATOM 1611 C C . ARG A 1 200 ? -11.919 -7.114 -7.235 1.00 92.31 200 ARG A C 1
ATOM 1613 O O . ARG A 1 200 ? -11.048 -7.835 -7.705 1.00 92.31 200 ARG A O 1
ATOM 1620 N N . GLN A 1 201 ? -13.090 -6.901 -7.839 1.00 92.62 201 GLN A N 1
ATOM 1621 C CA . GLN A 1 201 ? -13.474 -7.548 -9.102 1.00 92.62 201 GLN A CA 1
ATOM 1622 C C . GLN A 1 201 ? -12.753 -6.964 -10.322 1.00 92.62 201 GLN A C 1
ATOM 1624 O O . GLN A 1 201 ? -12.344 -7.696 -11.219 1.00 92.62 201 GLN A O 1
ATOM 1629 N N . MET A 1 202 ? -12.565 -5.643 -10.368 1.00 91.69 202 MET A N 1
ATOM 1630 C CA . MET A 1 202 ? -11.838 -5.007 -11.467 1.00 91.69 202 MET A CA 1
ATOM 1631 C C . MET A 1 202 ? -10.333 -5.236 -11.374 1.00 91.69 202 MET A C 1
ATOM 1633 O O . MET A 1 202 ? -9.673 -5.232 -12.403 1.00 91.69 202 MET A O 1
ATOM 1637 N N . THR A 1 203 ? -9.793 -5.511 -10.187 1.00 90.94 203 THR A N 1
ATOM 1638 C CA . THR A 1 203 ? -8.356 -5.555 -9.877 1.00 90.94 203 THR A CA 1
ATOM 1639 C C . THR A 1 203 ? -7.676 -4.177 -9.956 1.00 90.94 203 THR A C 1
ATOM 1641 O O . THR A 1 203 ? -8.049 -3.337 -10.780 1.00 90.94 203 THR A O 1
ATOM 1644 N N . PRO A 1 204 ? -6.628 -3.929 -9.149 1.00 88.38 204 PRO A N 1
ATOM 1645 C CA . PRO A 1 204 ? -5.869 -2.677 -9.196 1.00 88.38 204 PRO A CA 1
ATOM 1646 C C . PRO A 1 204 ? -5.289 -2.360 -10.579 1.00 88.38 204 PRO A C 1
ATOM 1648 O O . PRO A 1 204 ? -5.307 -1.208 -10.995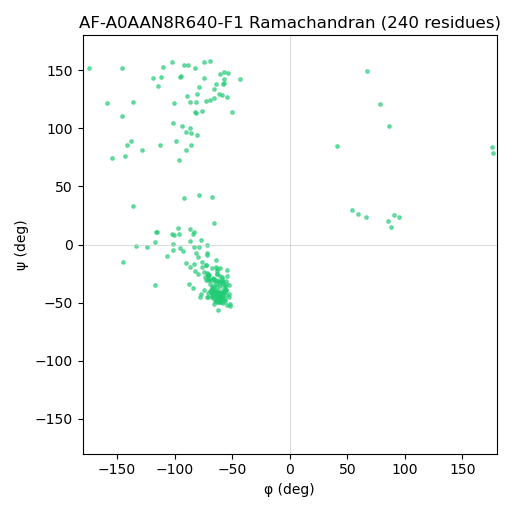 1.00 88.38 204 PRO A O 1
ATOM 1651 N N . ARG A 1 205 ? -4.834 -3.379 -11.325 1.00 87.69 205 ARG A N 1
ATOM 1652 C CA . ARG A 1 205 ? -4.248 -3.192 -12.662 1.00 87.69 205 ARG A CA 1
ATOM 1653 C C . ARG A 1 205 ? -5.234 -2.547 -13.634 1.00 87.69 205 ARG A C 1
ATOM 1655 O O . ARG A 1 205 ? -4.898 -1.540 -14.239 1.00 87.69 205 ARG A O 1
ATOM 1662 N N . ARG A 1 206 ? -6.467 -3.061 -13.729 1.00 91.12 206 ARG A N 1
ATOM 1663 C CA . ARG A 1 206 ? -7.483 -2.492 -14.639 1.00 91.12 206 ARG A CA 1
ATOM 1664 C C . ARG A 1 206 ? -7.999 -1.134 -14.175 1.00 91.12 206 ARG A C 1
ATOM 1666 O O . ARG A 1 206 ? -8.380 -0.324 -15.005 1.00 91.12 206 ARG A O 1
ATOM 1673 N N . LEU A 1 207 ? -8.039 -0.889 -12.863 1.00 91.25 207 LEU A N 1
ATOM 1674 C CA . LEU A 1 207 ? -8.435 0.414 -12.315 1.00 91.25 207 LEU A CA 1
ATOM 1675 C C . LEU A 1 207 ? -7.398 1.508 -12.582 1.00 91.25 207 LEU A C 1
ATOM 1677 O O . LEU A 1 207 ? -7.760 2.679 -12.663 1.00 91.25 207 LEU A O 1
ATOM 1681 N N . ASN A 1 208 ? -6.123 1.131 -12.671 1.00 88.38 208 ASN A N 1
ATOM 1682 C CA . ASN A 1 208 ? -5.020 2.055 -12.923 1.00 88.38 208 ASN A CA 1
ATOM 1683 C C . ASN A 1 208 ? -4.683 2.183 -14.417 1.00 88.38 208 ASN A C 1
ATOM 1685 O O . ASN A 1 208 ? -3.875 3.037 -14.771 1.00 88.38 208 ASN A O 1
ATOM 1689 N N . ASP A 1 209 ? -5.316 1.382 -15.276 1.00 90.56 209 ASP A N 1
ATOM 1690 C CA . ASP A 1 209 ? -5.220 1.461 -16.732 1.00 90.56 209 ASP A CA 1
ATOM 1691 C C . ASP A 1 209 ? -6.178 2.549 -17.273 1.00 90.56 209 ASP A C 1
ATOM 1693 O O . ASP A 1 209 ? -7.406 2.414 -17.145 1.00 90.56 209 ASP A O 1
ATOM 1697 N N . PRO A 1 210 ? -5.654 3.644 -17.862 1.00 88.44 210 PRO A N 1
ATOM 1698 C CA . PRO A 1 210 ? -6.476 4.735 -18.375 1.00 88.44 210 PRO A CA 1
ATOM 1699 C C . PRO A 1 210 ? -7.413 4.319 -19.512 1.00 88.44 210 PRO A C 1
ATOM 1701 O O . PRO A 1 210 ? -8.535 4.823 -19.572 1.00 88.44 210 PRO A O 1
ATOM 1704 N N . GLU A 1 211 ? -6.987 3.407 -20.388 1.00 91.50 211 GLU A N 1
ATOM 1705 C CA . GLU A 1 211 ? -7.774 2.969 -21.544 1.00 91.50 211 GLU A CA 1
ATOM 1706 C C . GLU A 1 211 ? -8.960 2.123 -21.085 1.00 91.50 211 GLU A C 1
ATOM 1708 O O . GLU A 1 211 ? -10.108 2.366 -21.474 1.00 91.50 211 GLU A O 1
ATOM 1713 N N . VAL A 1 212 ? -8.710 1.190 -20.162 1.00 92.06 212 VAL A N 1
ATOM 1714 C CA . VAL A 1 212 ? -9.770 0.365 -19.574 1.00 92.06 212 VAL A CA 1
ATOM 1715 C C . VAL A 1 212 ? -10.757 1.234 -18.802 1.00 92.06 212 VAL A C 1
ATOM 1717 O O . VAL A 1 212 ? -11.968 1.114 -18.994 1.00 92.06 212 VAL A O 1
ATOM 1720 N N . MET A 1 213 ? -10.276 2.148 -17.957 1.00 91.88 213 MET A N 1
ATOM 1721 C CA . MET A 1 213 ? -11.161 3.033 -17.197 1.00 91.88 213 MET A CA 1
ATOM 1722 C C . MET A 1 213 ? -11.928 4.018 -18.081 1.00 91.88 213 MET A C 1
ATOM 1724 O O . MET A 1 213 ? -13.046 4.396 -17.719 1.00 91.88 213 MET A O 1
ATOM 1728 N N . ALA A 1 214 ? -11.394 4.426 -19.234 1.00 90.19 214 ALA A N 1
ATOM 1729 C CA . ALA A 1 214 ? -12.129 5.224 -20.211 1.00 90.19 214 ALA A CA 1
ATOM 1730 C C . ALA A 1 214 ? -13.288 4.422 -20.824 1.00 90.19 214 ALA A C 1
ATOM 1732 O O . ALA A 1 214 ? -14.416 4.919 -20.838 1.00 90.19 214 ALA A O 1
ATOM 1733 N N . ALA A 1 215 ? -13.035 3.172 -21.222 1.00 92.81 215 ALA A N 1
ATOM 1734 C CA . ALA A 1 215 ? -14.003 2.303 -21.894 1.00 92.81 215 ALA A CA 1
ATOM 1735 C C . ALA A 1 215 ? -15.145 1.795 -20.993 1.00 92.81 215 ALA A C 1
ATOM 1737 O O . ALA A 1 215 ? -16.237 1.499 -21.479 1.00 92.81 215 ALA A O 1
ATOM 1738 N N . VAL A 1 216 ? -14.925 1.678 -19.679 1.00 91.69 216 VAL A N 1
ATOM 1739 C CA . VAL A 1 216 ? -15.951 1.175 -18.749 1.00 91.69 216 VAL A CA 1
ATOM 1740 C C . VAL A 1 216 ? -17.143 2.152 -18.675 1.00 91.69 216 VAL A C 1
ATOM 1742 O O . VAL A 1 216 ? -16.927 3.356 -18.475 1.00 91.69 216 VAL A O 1
ATOM 1745 N N . PRO A 1 217 ? -18.401 1.662 -18.754 1.00 92.88 217 PRO A N 1
ATOM 1746 C CA . PRO A 1 217 ? -19.616 2.484 -18.810 1.00 92.88 217 PRO A CA 1
ATOM 1747 C C . PRO A 1 217 ? -20.038 3.034 -17.434 1.00 92.88 217 PRO A C 1
ATOM 1749 O O . PRO A 1 217 ? -21.207 3.007 -17.059 1.00 92.88 217 PRO A O 1
ATOM 1752 N N . PHE A 1 218 ? -19.081 3.509 -16.638 1.00 91.94 218 PHE A N 1
ATOM 1753 C CA . PHE A 1 218 ? -19.349 4.140 -15.347 1.00 91.94 218 PHE A CA 1
ATOM 1754 C C . PHE A 1 218 ? -19.449 5.663 -15.484 1.00 91.94 218 PHE A C 1
ATOM 1756 O O . PHE A 1 218 ? -18.687 6.259 -16.249 1.00 91.94 218 PHE A O 1
ATOM 1763 N N . PRO A 1 219 ? -20.315 6.326 -14.699 1.00 94.00 219 PRO A N 1
ATOM 1764 C CA . PRO A 1 219 ? -20.290 7.779 -14.583 1.00 94.00 219 PRO A CA 1
ATOM 1765 C C . PRO A 1 219 ? -18.917 8.291 -14.103 1.00 94.00 219 PRO A C 1
ATOM 1767 O O . PRO A 1 219 ? -18.267 7.612 -13.298 1.00 94.00 219 PRO A O 1
ATOM 1770 N N . PRO A 1 220 ? -18.471 9.495 -14.514 1.00 91.31 220 PRO A N 1
ATOM 1771 C CA . PRO A 1 220 ? -17.177 10.053 -14.100 1.00 91.31 220 PRO A CA 1
ATOM 1772 C C . PRO A 1 220 ? -16.997 10.133 -12.578 1.00 91.31 220 PRO A C 1
ATOM 1774 O O . PRO A 1 220 ? -15.934 9.802 -12.057 1.00 91.31 220 PRO A O 1
ATOM 1777 N N . THR A 1 221 ? -18.056 10.493 -11.851 1.00 92.38 221 THR A N 1
ATOM 1778 C CA . THR A 1 221 ? -18.067 10.546 -10.381 1.00 92.38 221 THR A CA 1
ATOM 1779 C C . THR A 1 221 ? -17.786 9.181 -9.758 1.00 92.38 221 THR A C 1
ATOM 1781 O O . THR A 1 221 ? -16.982 9.079 -8.834 1.00 92.38 221 THR A O 1
ATOM 1784 N N . LEU A 1 222 ? -18.367 8.112 -10.310 1.00 92.50 222 LEU A N 1
ATOM 1785 C CA . LEU A 1 222 ? -18.100 6.748 -9.863 1.00 92.50 222 LEU A CA 1
ATOM 1786 C C . LEU A 1 222 ? -16.668 6.318 -10.207 1.00 92.50 222 LEU A C 1
ATOM 1788 O O . LEU A 1 222 ? -16.014 5.693 -9.378 1.00 92.50 222 LEU A O 1
ATOM 1792 N N . LYS A 1 223 ? -16.138 6.692 -11.380 1.00 92.50 223 LYS A N 1
ATOM 1793 C CA . LYS A 1 223 ? -14.727 6.434 -11.733 1.00 92.50 223 LYS A CA 1
ATOM 1794 C C . LYS A 1 223 ? -13.774 7.112 -10.742 1.00 92.50 223 LYS A C 1
ATOM 1796 O O . LYS A 1 223 ? -12.821 6.482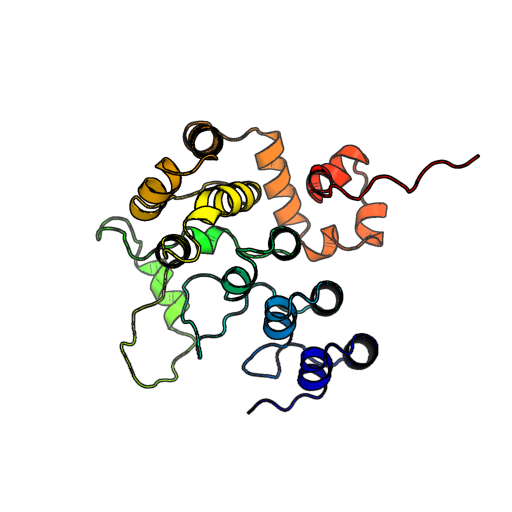 -10.282 1.00 92.50 223 LYS A O 1
ATOM 1801 N N . HIS A 1 224 ? -14.041 8.365 -10.372 1.00 92.06 224 HIS A N 1
ATOM 1802 C CA . HIS A 1 224 ? -13.254 9.107 -9.380 1.00 92.06 224 HIS A CA 1
ATOM 1803 C C . HIS A 1 224 ? -13.331 8.474 -7.989 1.00 92.06 224 HIS A C 1
ATOM 1805 O O . HIS A 1 224 ? -12.295 8.269 -7.351 1.00 92.06 224 HIS A O 1
ATOM 1811 N N . TYR A 1 225 ? -14.534 8.080 -7.574 1.00 93.62 225 TYR A N 1
ATOM 1812 C CA . TYR A 1 225 ? -14.752 7.360 -6.328 1.00 93.62 225 TYR A CA 1
ATOM 1813 C C . TYR A 1 225 ? -13.998 6.022 -6.315 1.00 93.62 225 TYR A C 1
ATOM 1815 O O . TYR A 1 225 ? -13.217 5.745 -5.414 1.00 93.62 225 TYR A O 1
ATOM 1823 N N . LEU A 1 226 ? -14.096 5.189 -7.351 1.00 92.94 226 LEU A N 1
ATOM 1824 C CA . LEU A 1 226 ? -13.391 3.899 -7.387 1.00 92.94 226 LEU A CA 1
ATOM 1825 C C . LEU A 1 226 ? -11.858 4.031 -7.372 1.00 92.94 226 LEU A C 1
ATOM 1827 O O . LEU A 1 226 ? -11.178 3.119 -6.899 1.00 92.94 226 LEU A O 1
ATOM 1831 N N . THR A 1 227 ? -11.317 5.158 -7.839 1.00 91.06 227 THR A N 1
ATOM 1832 C CA . THR A 1 227 ? -9.870 5.423 -7.947 1.00 91.06 227 THR A CA 1
ATOM 1833 C C . THR A 1 227 ? -9.307 6.295 -6.815 1.00 91.06 227 THR A C 1
ATOM 1835 O O . THR A 1 227 ? -8.148 6.694 -6.879 1.00 91.06 227 THR A O 1
ATOM 1838 N N . TYR A 1 228 ? -10.101 6.582 -5.773 1.00 90.38 228 TYR A N 1
ATOM 1839 C CA . TYR A 1 228 ? -9.707 7.433 -4.633 1.00 90.38 228 TYR A CA 1
ATOM 1840 C C . TYR A 1 228 ? -9.193 8.822 -5.037 1.00 90.38 228 TYR A C 1
ATOM 1842 O O . TYR A 1 228 ? -8.398 9.426 -4.319 1.00 90.38 228 TYR A O 1
ATOM 1850 N N . ARG A 1 229 ? -9.674 9.362 -6.166 1.00 83.38 229 ARG A N 1
ATOM 1851 C CA . ARG A 1 229 ? -9.258 10.689 -6.651 1.00 83.38 229 ARG A CA 1
ATOM 1852 C C . ARG A 1 229 ? -9.716 11.838 -5.758 1.00 83.38 229 ARG A C 1
ATOM 1854 O O . ARG A 1 229 ? -9.100 12.892 -5.805 1.00 83.38 229 ARG A O 1
ATOM 1861 N N . GLU A 1 230 ? -10.729 11.627 -4.923 1.00 77.94 230 GLU A N 1
ATOM 1862 C CA . GLU A 1 230 ? -11.175 12.594 -3.907 1.00 77.94 230 GLU A CA 1
ATOM 1863 C C . GLU A 1 230 ? -10.094 12.951 -2.872 1.00 77.94 230 GLU A C 1
ATOM 1865 O O . GLU A 1 230 ? -10.162 14.015 -2.274 1.00 77.94 230 GLU A O 1
ATOM 1870 N N . TYR A 1 231 ? -9.067 12.109 -2.714 1.00 71.19 231 TYR A N 1
ATOM 1871 C CA . TYR A 1 231 ? -7.934 12.354 -1.815 1.00 71.19 231 TYR A CA 1
ATOM 1872 C C . TYR A 1 231 ? -6.675 12.841 -2.547 1.00 71.19 231 TYR A C 1
ATOM 1874 O O . TYR A 1 231 ? -5.632 13.042 -1.928 1.00 71.19 231 TYR A O 1
ATOM 1882 N N . ASN A 1 232 ? -6.741 13.002 -3.873 1.00 64.31 232 ASN A N 1
ATOM 1883 C CA . ASN A 1 232 ? -5.660 13.598 -4.646 1.00 64.31 232 ASN A CA 1
ATOM 1884 C C . ASN A 1 232 ? -5.839 15.121 -4.607 1.00 64.31 232 ASN A C 1
ATOM 1886 O O . ASN A 1 232 ? -6.411 15.699 -5.528 1.00 64.31 232 ASN A O 1
ATOM 1890 N N . GLU A 1 233 ? -5.330 15.787 -3.573 1.00 47.38 233 GLU A N 1
ATOM 1891 C CA . GLU A 1 233 ? -5.411 17.253 -3.412 1.00 47.38 233 GLU A CA 1
ATOM 1892 C C . GLU A 1 233 ? -4.620 18.069 -4.471 1.00 47.38 233 GLU A C 1
ATOM 1894 O O . GLU A 1 233 ? -4.388 19.258 -4.299 1.00 47.38 233 GLU A O 1
ATOM 1899 N N . TYR A 1 234 ? -4.253 17.477 -5.615 1.00 43.97 234 TYR A N 1
ATOM 1900 C CA . TYR A 1 234 ? -3.602 18.149 -6.753 1.00 43.97 234 TYR A CA 1
ATOM 1901 C C . TYR A 1 234 ? -4.180 17.737 -8.125 1.00 43.97 234 TYR A C 1
ATOM 1903 O O . TYR A 1 234 ? -3.469 17.665 -9.122 1.00 43.97 234 TYR A O 1
ATOM 1911 N N . GLY A 1 235 ? -5.484 17.448 -8.199 1.00 35.47 235 GLY A N 1
ATOM 1912 C CA . GLY A 1 235 ? -6.187 17.132 -9.456 1.00 35.47 235 GLY A CA 1
ATOM 1913 C C . GLY A 1 235 ? -6.926 18.302 -10.123 1.00 35.47 235 GLY A C 1
ATOM 1914 O O . GLY A 1 235 ? -7.698 18.073 -11.051 1.00 35.47 235 GLY A O 1
ATOM 1915 N N . GLY A 1 236 ? -6.750 19.535 -9.645 1.00 34.38 236 GLY A N 1
ATOM 1916 C CA . GLY A 1 236 ? -7.448 20.725 -10.140 1.00 34.38 236 GLY A CA 1
ATOM 1917 C C . GLY A 1 236 ? -6.643 21.527 -11.163 1.00 34.38 236 GLY A C 1
ATOM 1918 O O . GLY A 1 236 ? -6.150 22.595 -10.825 1.00 34.38 236 GLY A O 1
ATOM 1919 N N . SER A 1 237 ? -6.502 21.025 -12.393 1.00 32.56 237 SER A N 1
ATOM 1920 C CA . SER A 1 237 ? -6.419 21.832 -13.632 1.00 32.56 237 SER A CA 1
ATOM 1921 C C . SER A 1 237 ? -6.179 20.934 -14.841 1.00 32.56 237 SER A C 1
ATOM 1923 O O . SER A 1 237 ? -5.071 20.815 -15.352 1.00 32.56 237 SER A O 1
ATOM 1925 N N . ALA A 1 238 ? -7.244 20.296 -15.310 1.00 34.38 238 ALA A N 1
ATOM 1926 C CA . ALA A 1 238 ? -7.349 19.864 -16.698 1.00 34.38 238 ALA A CA 1
ATOM 1927 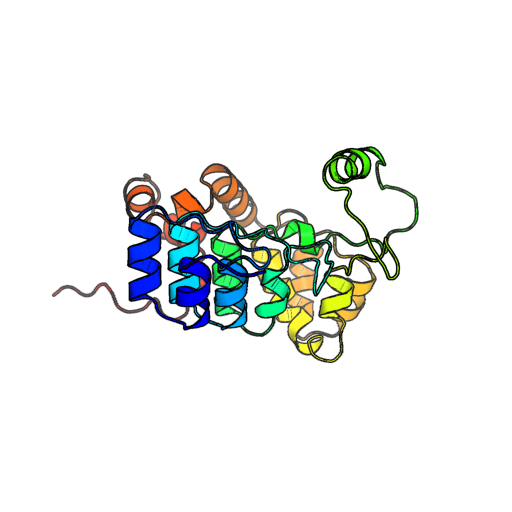C C . ALA A 1 238 ? -8.834 19.767 -17.059 1.00 34.38 238 ALA A C 1
ATOM 1929 O O . ALA A 1 238 ? -9.396 18.678 -17.072 1.00 34.38 238 ALA A O 1
ATOM 1930 N N . ALA A 1 239 ? -9.472 20.926 -17.252 1.00 32.69 239 ALA A N 1
ATOM 1931 C CA . ALA A 1 239 ? -10.625 21.123 -18.136 1.00 32.69 239 ALA A CA 1
ATOM 1932 C C . ALA A 1 239 ? -11.143 22.564 -17.998 1.00 32.69 239 ALA A C 1
ATOM 1934 O O . ALA A 1 239 ? -12.103 22.833 -17.283 1.00 32.69 239 ALA A O 1
ATOM 1935 N N . SER A 1 240 ? -10.533 23.490 -18.727 1.00 27.47 240 SER A N 1
ATOM 1936 C CA . SER A 1 240 ? -11.259 24.650 -19.240 1.00 27.47 240 SER A CA 1
ATOM 1937 C C . SER A 1 240 ? -10.790 24.875 -20.670 1.00 27.47 240 SER A C 1
ATOM 1939 O O . SER A 1 240 ? -9.794 25.550 -20.913 1.00 27.47 240 SER A O 1
ATOM 1941 N N . HIS A 1 241 ? -11.480 24.220 -21.604 1.00 35.16 241 HIS A N 1
ATOM 1942 C CA . HIS A 1 241 ? -11.498 24.659 -22.990 1.00 35.16 241 HIS A CA 1
ATOM 1943 C C . HIS A 1 241 ? -12.346 25.928 -23.072 1.00 35.16 241 HIS A C 1
ATOM 1945 O O . HIS A 1 241 ? -13.518 25.926 -22.691 1.00 35.16 241 HIS A O 1
ATOM 1951 N N . SER A 1 242 ? -11.747 26.990 -23.592 1.00 33.94 242 SER A N 1
ATOM 1952 C CA . SER A 1 242 ? -12.360 27.975 -24.484 1.00 33.94 242 SER A CA 1
ATOM 1953 C C . SER A 1 242 ? -11.250 28.475 -25.395 1.00 33.94 242 SER A C 1
ATOM 1955 O O . SER A 1 242 ? -10.168 28.779 -24.846 1.00 33.94 242 SER A O 1
#

InterPro domains:
  IPR001496 SOCS box domain [PF07525] (186-227)
  IPR001496 SOCS box domain [PS50225] (186-232)
  IPR001496 SOCS box domain [SM00969] (187-229)
  IPR002110 Ankyrin repeat [PF00023] (38-60)
  IPR002110 Ankyrin repeat [SM00248] (1-30)
  IPR002110 Ankyrin repeat [SM00248] (31-60)
  IPR002110 Ankyrin repeat [SM00248] (69-96)
  IPR036036 SOCS box-like domain superfamily [SSF158235] (180-232)
  IPR036770 Ankyrin repeat-containing domain superfamily [G3DSA:1.25.40.20] (1-111)
  IPR036770 Ankyrin repeat-containing domain superfamily [SSF48403] (3-97)

Sequence (242 aa):
MRRSPLYFAVSNSDVTCTEMLLAAGAKTDLDPLRCFLVAVRAGRYELVRLLLSSGAEVNCYFRMISDTVFPTALQYCLRDHMMLRLLLNNGYDVDKCFLCNHGNGQDMDCDSWVDYHHNHRITLFYNQDYRASFCEIISLSSVVNLAGSVVQMLLDYVRHPRICPNLLRVLEKQKEWPDICDILDNPRSLQHQCRLVIRRQMTPRRLNDPEVMAAVPFPPTLKHYLTYREYNEYGGSAASHS

Organism: NCBI:txid861788

Nearest PDB structures (foldseek):
  5hry-assembly3_D  TM=7.799E-01  e=7.610E-02  synthetic construct
  5hry-assembly2_E  TM=7.835E-01  e=3.315E-01  synthetic construct
  5kng-assembly4_D  TM=5.382E-01  e=1.588E-01  synthetic construct

Radius of gyration: 19.51 Å; Cα contacts (8 Å, |Δi|>4): 250; chains: 1; bounding box: 47×54×48 Å

Secondary structure (DSSP, 8-state):
----HHHHHHHTT-HHHHHHHHHTT--TTSSSS-HHHHHHHTT-HHHHHHHHHTT--TT---TTT--BSS-THHHHHTT-HHHHHHHHHTT---GGGG--S---SSS--THHHHHHHSS-----SS-TT-PBPHHHHHTSTTTGGGHHHHHHHHHTT-SS----HHHHHHHTTSTTHHHHHHHHHSPPPHHHHHHHHHHHHHHHHHHH-HHHHHHS---HHHHHHHTTGGG-TT---S----

Mean predicted aligned error: 8.55 Å

Foldseek 3Di:
DDDDPLLVCLLVVPLVSNLVCLVVVNDQPPGLCGSLLSCLLVVPVSSNVSCLLSPDDLFDDNVPVAQAQGRPSCLRCLVPVVSVLVSLLSDRDLLSLLDDPPDDPPPDPPVVVVVVPPPDDDDDDDDPPDHDHNLNSCVDPVRLQSLLVSVVVSLLQDQQRNHDPSSLVSLCPYPNNVVVVCSNVDHDDPLSVVLNVVCVVCDSNLLPDPVSLVPDPDDPVVNCSSSVVVPVPPPPDDDDDD